Protein AF-A0A1B8U156-F1 (afdb_monomer_lite)

Foldseek 3Di:
DVVVVVVVVVVVVVVVVPPDPPPVQWDWDADPVRDTDIDGHAAEEEDCDDDPPHDFQHWYQNVVPVVDTWIWGQHVVVRDTHTPDPQWDADDVGQWIWGQDPDPPFRKTFTGHNVDTQWMQGPLRAIEGCDPDDDPPHSYHYDHPVPDDDAFAEDQDPVVPPDDDAQHWYAHPNVRFIWGCHPNDTDTPDDWDKDDWDKDQDDDPLNQWIWTWIATPNWIKIWIAGNVDRVPIWIFTCVQVVVCPDTDPDNVSRVPTDTD

Sequence (260 aa):
MFFKIIIKFLIFLFCAICIQKSFAQEVRVINNKGTINTLVKNKYTTSNIEPIDPLEGDIWFDNTDSINIITKIYDKTSTSWLKINLKKLQDDDGDTSISIEKITDEDIIRFQTLGTERMLINSLGNVAIGNSNPYAQAILDLTNTQKFGFLLPTELKPIDILTPTDGMLMYSSQNKNAYLRAGNAWKPITFNSVTNELIFEGTGADSNFYYVSLIINNDWKVIKYNKSDVNVELEATISNNAGQTSQPTTLTECQALTYN

Secondary structure (DSSP, 8-state):
-HHHHHHHHHHHHHHHHT-----TTEEEEE-TT--EEEEE-PPEEEESSPPSS--TT-EEEE-SSSSS-EEEEEETTTTEEEE---SEEE-SSSSSEEES-SSTT---EEEEETTEEEEEE-TT--EEES-SS--TT-SEEE--SS-PPP---EESSGGG-SS--TT-EEEETTTTEEEEEETTEEEE-----EEEEEEEE--GGGTTEEEEEEEETTEEEEEEEESS-TT-EEEEETTT-TT--S---SHHHHHTS---

Structure (mmCIF, N/CA/C/O backbone):
data_AF-A0A1B8U156-F1
#
_entry.id   AF-A0A1B8U156-F1
#
loop_
_atom_site.group_PDB
_atom_site.id
_atom_site.type_symbol
_atom_site.label_atom_id
_atom_site.label_alt_id
_atom_site.label_comp_id
_atom_site.label_asym_id
_atom_site.label_entity_id
_atom_site.label_seq_id
_atom_site.pdbx_PDB_ins_code
_atom_site.Cartn_x
_atom_site.Cartn_y
_atom_site.Cartn_z
_atom_site.occupancy
_atom_site.B_iso_or_equiv
_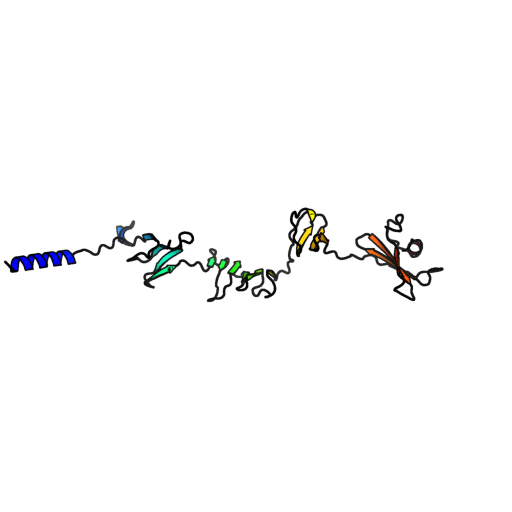atom_site.auth_seq_id
_atom_site.auth_comp_id
_atom_site.auth_asym_id
_atom_site.auth_atom_id
_atom_site.pdbx_PDB_model_num
ATOM 1 N N . MET A 1 1 ? -62.648 -16.627 71.321 1.00 61.97 1 MET A N 1
ATOM 2 C CA . MET A 1 1 ? -61.758 -17.409 70.427 1.00 61.97 1 MET A CA 1
ATOM 3 C C . MET A 1 1 ? -61.225 -16.567 69.260 1.00 61.97 1 MET A C 1
ATOM 5 O O . MET A 1 1 ? -60.022 -16.575 69.041 1.00 61.97 1 MET A O 1
ATOM 9 N N . PHE A 1 2 ? -62.066 -15.754 68.605 1.00 67.38 2 PHE A N 1
ATOM 10 C CA . PHE A 1 2 ? -61.695 -14.847 67.500 1.00 67.38 2 PHE A CA 1
ATOM 11 C C . PHE A 1 2 ? -60.552 -13.854 67.788 1.00 67.38 2 PHE A C 1
ATOM 13 O O . PHE A 1 2 ? -59.642 -13.717 66.977 1.00 67.38 2 PHE A O 1
ATOM 20 N N . PHE A 1 3 ? -60.534 -13.213 68.960 1.00 70.81 3 PHE A N 1
ATOM 21 C CA . PHE A 1 3 ? -59.528 -12.187 69.283 1.00 70.81 3 PHE A CA 1
ATOM 22 C C . PHE A 1 3 ? -58.085 -12.732 69.321 1.00 70.81 3 PHE A C 1
ATOM 24 O O . PHE A 1 3 ? -57.146 -12.069 68.894 1.00 70.81 3 PHE A O 1
ATOM 31 N N . LYS A 1 4 ? -57.906 -13.990 69.755 1.00 71.94 4 LYS A N 1
ATOM 32 C CA . LYS A 1 4 ? -56.596 -14.668 69.765 1.00 71.94 4 LYS A CA 1
ATOM 33 C C . LYS A 1 4 ? -56.096 -15.009 68.356 1.00 71.94 4 LYS A C 1
ATOM 35 O O . LYS A 1 4 ? -54.889 -15.056 68.150 1.00 71.94 4 LYS A O 1
ATOM 40 N N . ILE A 1 5 ? -57.002 -15.254 67.406 1.00 78.38 5 ILE A N 1
ATOM 41 C CA . ILE A 1 5 ? -56.658 -15.547 66.006 1.00 78.38 5 ILE A CA 1
ATOM 42 C C . ILE A 1 5 ? -56.221 -14.258 65.306 1.00 78.38 5 ILE A C 1
ATOM 44 O O . ILE A 1 5 ? -55.182 -14.242 64.654 1.00 78.38 5 ILE A O 1
ATOM 48 N N . ILE A 1 6 ? -56.954 -13.164 65.530 1.00 81.12 6 ILE A N 1
ATOM 49 C CA . ILE A 1 6 ? -56.642 -11.840 64.978 1.00 81.12 6 ILE A CA 1
ATOM 50 C C . ILE A 1 6 ? -55.286 -11.340 65.489 1.00 81.12 6 ILE A C 1
ATOM 52 O O . ILE A 1 6 ? -54.461 -10.913 64.691 1.00 81.12 6 ILE A O 1
ATOM 56 N N . ILE A 1 7 ? -55.003 -11.473 66.791 1.00 83.38 7 ILE A N 1
ATOM 57 C CA . ILE A 1 7 ? -53.701 -11.092 67.364 1.00 83.38 7 ILE A CA 1
ATOM 58 C C . ILE A 1 7 ? -52.554 -11.914 66.763 1.00 83.38 7 ILE A C 1
ATOM 60 O O . ILE A 1 7 ? -51.526 -11.348 66.405 1.00 83.38 7 ILE A O 1
ATOM 64 N N . LYS A 1 8 ? -52.717 -13.235 66.607 1.00 83.06 8 LYS A N 1
ATOM 65 C CA . LYS A 1 8 ? -51.689 -14.079 65.973 1.00 83.06 8 LYS A CA 1
ATOM 66 C C . LYS A 1 8 ? -51.460 -13.705 64.506 1.00 83.06 8 LYS A C 1
ATOM 68 O O . LYS A 1 8 ? -50.314 -13.687 64.071 1.00 83.06 8 LYS A O 1
ATOM 73 N N . PHE A 1 9 ? -52.522 -13.375 63.772 1.00 84.69 9 PHE A N 1
ATOM 74 C CA . PHE A 1 9 ? -52.434 -12.927 62.383 1.00 84.69 9 PHE A CA 1
ATOM 75 C C . PHE A 1 9 ? -51.742 -11.560 62.262 1.00 84.69 9 PHE A C 1
ATOM 77 O O . PHE A 1 9 ? -50.871 -11.393 61.417 1.00 84.69 9 PHE A O 1
ATOM 84 N N . LEU A 1 10 ? -52.050 -10.613 63.155 1.00 82.50 10 LEU A N 1
ATOM 85 C CA . LEU A 1 10 ? -51.385 -9.306 63.222 1.00 82.50 10 LEU A CA 1
ATOM 86 C C . LEU A 1 10 ? -49.904 -9.414 63.601 1.00 82.50 10 LEU A C 1
ATOM 88 O O . LEU A 1 10 ? -49.086 -8.717 63.012 1.00 82.50 10 LEU A O 1
ATOM 92 N N . ILE A 1 11 ? -49.541 -10.301 64.534 1.00 81.75 11 ILE A N 1
ATOM 93 C CA . ILE A 1 11 ? -48.137 -10.557 64.896 1.00 81.75 11 ILE A CA 1
ATOM 94 C C . ILE A 1 11 ? -47.384 -11.195 63.723 1.00 81.75 11 ILE A C 1
ATOM 96 O O . ILE A 1 11 ? -46.255 -10.805 63.440 1.00 81.75 11 ILE A O 1
ATOM 100 N N . PHE A 1 12 ? -48.008 -12.136 63.008 1.00 79.12 12 PHE A N 1
ATOM 101 C CA . PHE A 1 12 ? -47.415 -12.743 61.816 1.00 79.12 12 PHE A CA 1
ATOM 102 C C . PHE A 1 12 ? -47.231 -11.719 60.689 1.00 79.12 12 PHE A C 1
ATOM 104 O O . PHE A 1 12 ? -46.170 -11.675 60.073 1.00 79.12 12 PHE A O 1
ATOM 111 N N . LEU A 1 13 ? -48.221 -10.848 60.471 1.00 77.62 13 LEU A N 1
ATOM 112 C CA . LEU A 1 13 ? -48.147 -9.766 59.494 1.00 77.62 13 LEU A CA 1
ATOM 113 C C . LEU A 1 13 ? -47.060 -8.749 59.874 1.00 77.62 13 LEU A C 1
ATOM 115 O O . LEU A 1 13 ? -46.256 -8.383 59.028 1.00 77.62 13 LEU A O 1
ATOM 119 N N . PHE A 1 14 ? -46.966 -8.357 61.148 1.00 74.00 14 PHE A N 1
ATOM 120 C CA . PHE A 1 14 ? -45.906 -7.476 61.644 1.00 74.00 14 PHE A CA 1
ATOM 121 C C . PHE A 1 14 ? -44.515 -8.099 61.449 1.00 74.00 14 PHE A C 1
ATOM 123 O O . PHE A 1 14 ? -43.637 -7.458 60.883 1.00 74.00 14 PHE A O 1
ATOM 130 N N . CYS A 1 15 ? -44.330 -9.377 61.800 1.00 69.25 15 CYS A N 1
ATOM 131 C CA . CYS A 1 15 ? -43.082 -10.099 61.538 1.00 69.25 15 CYS A CA 1
ATOM 132 C C . CYS A 1 15 ? -42.756 -10.225 60.039 1.00 69.25 15 CYS A C 1
ATOM 134 O O . CYS A 1 15 ? -41.587 -10.122 59.676 1.00 69.25 15 CYS A O 1
ATOM 136 N N . ALA A 1 16 ? -43.757 -10.414 59.173 1.00 66.81 16 ALA A N 1
ATOM 137 C CA . ALA A 1 16 ? -43.568 -10.489 57.723 1.00 66.81 16 ALA A CA 1
ATOM 138 C C . ALA A 1 16 ? -43.187 -9.132 57.101 1.00 66.81 16 ALA A C 1
ATOM 140 O O . ALA A 1 16 ? -42.447 -9.093 56.122 1.00 66.81 16 ALA A O 1
ATOM 141 N N . ILE A 1 17 ? -43.641 -8.017 57.681 1.00 64.50 17 ILE A N 1
ATOM 142 C CA . ILE A 1 17 ? -43.262 -6.662 57.243 1.00 64.50 17 ILE A CA 1
ATOM 143 C C . ILE A 1 17 ? -41.875 -6.268 57.793 1.00 64.50 17 ILE A C 1
ATOM 145 O O . ILE A 1 17 ? -41.175 -5.460 57.189 1.00 64.50 17 ILE A O 1
ATOM 149 N N . CYS A 1 18 ? -41.432 -6.869 58.904 1.00 58.97 18 CYS A N 1
ATOM 150 C CA . CYS A 1 18 ? -40.105 -6.655 59.493 1.00 58.97 18 CYS A CA 1
ATOM 151 C C . CYS A 1 18 ? -38.956 -7.409 58.793 1.00 58.97 18 CYS A C 1
ATOM 153 O O . CYS A 1 18 ? -37.841 -7.419 59.324 1.00 58.97 18 CYS A O 1
ATOM 155 N N . ILE A 1 19 ? -39.178 -8.022 57.623 1.00 59.44 19 ILE A N 1
ATOM 156 C CA . ILE A 1 19 ? -38.089 -8.573 56.806 1.00 59.44 19 ILE A CA 1
ATOM 157 C C . ILE A 1 19 ? -37.206 -7.398 56.374 1.00 59.44 19 ILE A C 1
ATOM 159 O O . ILE A 1 19 ? -37.571 -6.581 55.528 1.00 59.44 19 ILE A O 1
ATOM 163 N N . GLN A 1 20 ? -36.058 -7.269 57.034 1.00 57.34 20 GLN A N 1
ATOM 164 C CA . GLN A 1 20 ? -35.119 -6.181 56.814 1.00 57.34 20 GLN A CA 1
ATOM 165 C C . GLN A 1 20 ? -34.637 -6.198 55.360 1.00 57.34 20 GLN A C 1
ATOM 167 O O . GLN A 1 20 ? -34.207 -7.236 54.859 1.00 57.34 20 GLN A O 1
ATOM 172 N N . LYS A 1 21 ? -34.683 -5.040 54.687 1.00 51.22 21 LYS A N 1
ATOM 173 C CA . LYS A 1 21 ? -33.999 -4.839 53.406 1.00 51.22 21 LYS A CA 1
ATOM 174 C C . LYS A 1 21 ? -32.494 -4.891 53.663 1.00 51.22 21 LYS A C 1
ATOM 176 O O . LYS A 1 21 ? -31.875 -3.879 53.971 1.00 51.22 21 LYS A O 1
ATOM 181 N N . SER A 1 22 ? -31.911 -6.082 53.612 1.00 53.41 22 SER A N 1
ATOM 182 C CA . SER A 1 22 ? -30.463 -6.246 53.638 1.00 53.41 22 SER A CA 1
ATOM 183 C C . SER A 1 22 ? -29.909 -5.837 52.274 1.00 53.41 22 SER A C 1
ATOM 185 O O . SER A 1 22 ? -30.136 -6.537 51.287 1.00 53.41 22 SER A O 1
ATOM 187 N N . PHE A 1 23 ? -29.180 -4.724 52.206 1.00 58.72 23 PHE A N 1
ATOM 188 C CA . PHE A 1 23 ? -28.366 -4.396 51.036 1.00 58.72 23 PHE A CA 1
ATOM 189 C C . PHE A 1 23 ? -27.154 -5.335 51.032 1.00 58.72 23 PHE A C 1
ATOM 191 O O . PHE A 1 23 ? -26.132 -5.051 51.650 1.00 58.72 23 PHE A O 1
ATOM 198 N N . ALA A 1 24 ? -27.284 -6.494 50.379 1.00 60.72 24 ALA A N 1
ATOM 199 C CA . ALA A 1 24 ? -26.298 -7.585 50.394 1.00 60.72 24 ALA A CA 1
ATOM 200 C C . ALA A 1 24 ? -24.914 -7.215 49.814 1.00 60.72 24 ALA A C 1
ATOM 202 O O . ALA A 1 24 ? -23.996 -8.034 49.824 1.00 60.72 24 ALA A O 1
ATOM 203 N N . GLN A 1 25 ? -24.765 -5.989 49.314 1.00 70.88 25 GLN A N 1
ATOM 204 C CA . GLN A 1 25 ? -23.608 -5.513 48.568 1.00 70.88 25 GLN A CA 1
ATOM 205 C C . GLN A 1 25 ? -22.908 -4.317 49.236 1.00 70.88 25 GLN A C 1
ATOM 207 O O . GLN A 1 25 ? -21.864 -3.883 48.753 1.00 70.88 25 GLN A O 1
ATOM 212 N N . GLU A 1 26 ? -23.433 -3.809 50.357 1.00 79.88 26 GLU A N 1
ATOM 213 C CA . GLU A 1 26 ? -22.779 -2.768 51.154 1.00 79.88 26 GLU A CA 1
ATOM 214 C C . GLU A 1 26 ? -21.829 -3.386 52.188 1.00 79.88 26 GLU A C 1
ATOM 216 O O . GLU A 1 26 ? -22.218 -4.212 53.015 1.00 79.88 26 GLU A O 1
ATOM 221 N N . VAL A 1 27 ? -20.567 -2.957 52.171 1.00 81.62 27 VAL A N 1
ATOM 222 C CA . VAL A 1 27 ? -19.551 -3.353 53.151 1.00 81.62 27 VAL A CA 1
ATOM 223 C C . VAL A 1 27 ? -19.025 -2.108 53.849 1.00 81.62 27 VAL A C 1
ATOM 225 O O . VAL A 1 27 ? -18.666 -1.119 53.211 1.00 81.62 27 VAL A O 1
ATOM 228 N N . ARG A 1 28 ? -18.953 -2.156 55.181 1.00 86.38 28 ARG A N 1
ATOM 229 C CA . ARG A 1 28 ? -18.324 -1.100 55.977 1.00 86.38 28 ARG A CA 1
ATOM 230 C C . ARG A 1 28 ? -16.834 -1.371 56.102 1.00 86.38 28 ARG A C 1
ATOM 232 O O . ARG A 1 28 ? -16.439 -2.418 56.609 1.00 86.38 28 ARG A O 1
ATOM 239 N N . VAL A 1 29 ? -16.023 -0.412 55.683 1.00 86.00 29 VAL A N 1
ATOM 240 C CA . VAL A 1 29 ? -14.567 -0.434 55.834 1.00 86.00 29 VAL A CA 1
ATOM 241 C C . VAL A 1 29 ? -14.123 0.687 56.763 1.00 86.00 29 VAL A C 1
ATOM 243 O O . VAL A 1 29 ? -14.757 1.738 56.830 1.00 86.00 29 VAL A O 1
ATOM 246 N N . ILE A 1 30 ? -13.031 0.472 57.489 1.00 90.12 30 ILE A N 1
ATOM 247 C CA . ILE A 1 30 ? -12.442 1.471 58.383 1.00 90.12 30 ILE A CA 1
ATOM 248 C C . ILE A 1 30 ? -11.120 1.918 57.761 1.00 90.12 30 ILE A C 1
ATOM 250 O O . ILE A 1 30 ? -10.280 1.079 57.446 1.00 90.12 30 ILE A O 1
ATOM 254 N N . ASN A 1 31 ? -10.939 3.223 57.549 1.00 87.25 31 ASN A N 1
ATOM 255 C CA . ASN A 1 31 ? -9.676 3.756 57.026 1.00 87.25 31 ASN A CA 1
ATOM 256 C C . ASN A 1 31 ? -8.597 3.856 58.129 1.00 87.25 31 ASN A C 1
ATOM 258 O O . ASN A 1 31 ? -8.890 3.721 59.316 1.00 87.25 31 ASN A O 1
ATOM 262 N N . ASN A 1 32 ? -7.352 4.187 57.764 1.00 90.19 32 ASN A N 1
ATOM 263 C CA . ASN A 1 32 ? -6.245 4.344 58.725 1.00 90.19 32 ASN A CA 1
ATOM 264 C C . ASN A 1 32 ? -6.458 5.463 59.771 1.00 90.19 32 ASN A C 1
ATOM 266 O O . ASN A 1 32 ? -5.678 5.568 60.712 1.00 90.19 32 ASN A O 1
ATOM 270 N N . LYS A 1 33 ? -7.490 6.307 59.618 1.00 92.44 33 LYS A N 1
ATOM 271 C CA . LYS A 1 33 ? -7.898 7.344 60.582 1.00 92.44 33 LYS A CA 1
ATOM 272 C C . LYS A 1 33 ? -9.095 6.916 61.449 1.00 92.44 33 LYS A C 1
ATOM 274 O O . LYS A 1 33 ? -9.620 7.738 62.193 1.00 92.44 33 LYS A O 1
ATOM 279 N N . GLY A 1 34 ? -9.555 5.666 61.349 1.00 88.56 34 GLY A N 1
ATOM 280 C CA . GLY A 1 34 ? -10.693 5.150 62.116 1.00 88.56 34 GLY A CA 1
ATOM 281 C C . GLY A 1 34 ? -12.073 5.548 61.575 1.00 88.56 34 GLY A C 1
ATOM 282 O O . GLY A 1 34 ? -13.082 5.264 62.215 1.00 88.56 34 GLY A O 1
ATOM 283 N N . THR A 1 35 ? -12.159 6.192 60.407 1.00 93.19 35 THR A N 1
ATOM 284 C CA . THR A 1 35 ? -13.441 6.569 59.793 1.00 93.19 35 THR A CA 1
ATOM 285 C C . THR A 1 35 ? -14.102 5.355 59.146 1.00 93.19 35 THR A C 1
ATOM 287 O O . THR A 1 35 ? -13.494 4.704 58.292 1.00 93.19 35 THR A O 1
ATOM 290 N N . ILE A 1 36 ? -15.361 5.093 59.507 1.00 90.12 36 ILE A N 1
ATOM 291 C CA . ILE A 1 36 ? -16.207 4.091 58.851 1.00 90.12 36 ILE A CA 1
ATOM 292 C C . ILE A 1 36 ? -16.703 4.665 57.523 1.00 90.12 36 ILE A C 1
ATOM 294 O O . ILE A 1 36 ? -17.384 5.686 57.505 1.00 90.12 36 ILE A O 1
ATOM 298 N N . ASN A 1 37 ? -16.382 3.990 56.425 1.00 83.81 37 ASN A N 1
ATOM 299 C CA . ASN A 1 37 ? -16.899 4.278 55.093 1.00 83.81 37 ASN A CA 1
ATOM 300 C C . ASN A 1 37 ? -17.745 3.095 54.623 1.00 83.81 37 ASN A C 1
ATOM 302 O O . ASN A 1 37 ? -17.374 1.941 54.844 1.00 83.81 37 ASN A O 1
ATOM 306 N N . THR A 1 38 ? -18.864 3.376 53.966 1.00 82.81 38 THR A N 1
ATOM 307 C CA . THR A 1 38 ? -19.678 2.353 53.302 1.00 82.81 38 THR A CA 1
ATOM 308 C C . THR A 1 38 ? -19.263 2.286 51.840 1.00 82.81 38 THR A C 1
ATOM 310 O O . THR A 1 38 ? -19.239 3.309 51.161 1.00 82.81 38 THR A O 1
ATOM 313 N N . LEU A 1 39 ? -18.924 1.091 51.366 1.00 77.81 39 LEU A N 1
ATOM 314 C CA . LEU A 1 39 ? -18.592 0.829 49.970 1.00 77.81 39 LEU A CA 1
ATOM 315 C C . LEU A 1 39 ? -19.597 -0.162 49.388 1.00 77.81 39 LEU A C 1
ATOM 317 O O . LEU A 1 39 ? -19.970 -1.128 50.054 1.00 77.81 39 LEU A O 1
ATOM 321 N N . VAL A 1 40 ? -19.994 0.061 48.138 1.00 79.69 40 VAL A N 1
ATOM 322 C CA . VAL A 1 40 ? -20.742 -0.918 47.347 1.00 79.69 40 VAL A CA 1
ATOM 323 C C . VAL A 1 40 ? -19.733 -1.835 46.663 1.00 79.69 40 VAL A C 1
ATOM 325 O O . VAL A 1 40 ? -18.796 -1.368 46.019 1.00 79.69 40 VAL A O 1
ATOM 328 N N . LYS A 1 41 ? -19.879 -3.148 46.840 1.00 82.56 41 LYS A N 1
ATOM 329 C CA . LYS A 1 41 ? -19.008 -4.140 46.207 1.00 82.56 41 LYS A CA 1
ATOM 330 C C . LYS A 1 41 ? -19.599 -4.578 44.874 1.00 82.56 41 LYS A C 1
ATOM 332 O O . LYS A 1 41 ? -20.379 -5.522 44.861 1.00 82.56 41 LYS A O 1
ATOM 337 N N . ASN A 1 42 ? -19.210 -3.948 43.772 1.00 85.94 42 ASN A N 1
ATOM 338 C CA . ASN A 1 42 ? -19.739 -4.282 42.445 1.00 85.94 42 ASN A CA 1
ATOM 339 C C . ASN A 1 42 ? -19.623 -5.786 42.150 1.00 85.94 42 ASN A C 1
ATOM 341 O O . ASN A 1 42 ? -18.606 -6.432 42.429 1.00 85.94 42 ASN A O 1
ATOM 345 N N . LYS A 1 43 ? -20.704 -6.350 41.627 1.00 89.25 43 LYS A N 1
ATOM 346 C CA . LYS A 1 43 ? -20.837 -7.756 41.276 1.00 89.25 43 LYS A CA 1
ATOM 347 C C . LYS A 1 43 ? -20.487 -7.914 39.808 1.00 89.25 43 LYS A C 1
ATOM 349 O O . LYS A 1 43 ? -20.875 -7.101 38.977 1.00 89.25 43 LYS A O 1
ATOM 354 N N . TYR A 1 44 ? -19.793 -8.998 39.490 1.00 93.12 44 TYR A N 1
ATOM 355 C CA . TYR A 1 44 ? -19.705 -9.475 38.119 1.00 93.12 44 TYR A CA 1
ATOM 356 C C . TYR A 1 44 ? -20.622 -10.689 37.957 1.00 93.12 44 TYR A C 1
ATOM 358 O O . TYR A 1 44 ? -20.702 -11.544 38.842 1.00 93.12 44 TYR A O 1
ATOM 366 N N .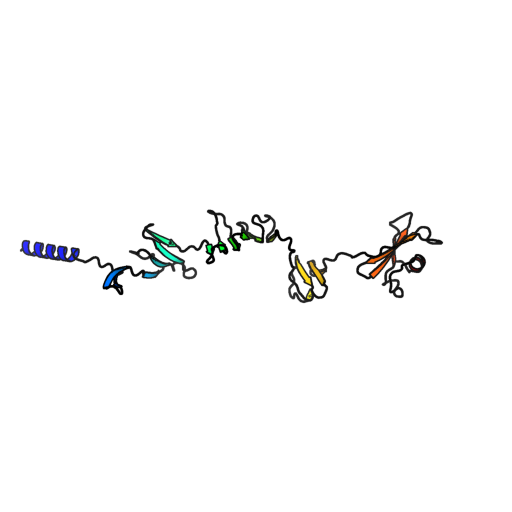 THR A 1 45 ? -21.342 -10.748 36.844 1.00 95.44 45 THR A N 1
ATOM 367 C CA . THR A 1 45 ? -22.260 -11.844 36.521 1.00 95.44 45 THR A CA 1
ATOM 368 C C . THR A 1 45 ? -22.006 -12.299 35.091 1.00 95.44 45 THR A C 1
ATOM 370 O O . THR A 1 45 ? -21.913 -11.462 34.204 1.00 95.44 45 THR A O 1
ATOM 373 N N . THR A 1 46 ? -21.935 -13.606 34.850 1.00 96.31 46 THR A N 1
ATOM 374 C CA . THR A 1 46 ? -21.979 -14.184 33.498 1.00 96.31 46 THR A CA 1
ATOM 375 C C . THR A 1 46 ? -23.291 -14.936 33.358 1.00 96.31 46 THR A C 1
ATOM 377 O O . THR A 1 46 ? -23.558 -15.841 34.147 1.00 96.31 46 THR A O 1
ATOM 380 N N . SER A 1 47 ? -24.142 -14.521 32.424 1.00 96.25 47 SER A N 1
ATOM 381 C CA . SER A 1 47 ? -25.513 -15.033 32.293 1.00 96.25 47 SER A CA 1
ATOM 382 C C . SER A 1 47 ? -26.097 -14.661 30.934 1.00 96.25 47 SER A C 1
ATOM 384 O O . SER A 1 47 ? -25.748 -13.615 30.386 1.00 96.25 47 SER A O 1
ATOM 386 N N . ASN A 1 48 ? -27.004 -15.491 30.418 1.00 95.81 48 ASN A N 1
ATOM 387 C CA . ASN A 1 48 ? -27.752 -15.248 29.178 1.00 95.81 48 ASN A CA 1
ATOM 388 C C . ASN A 1 48 ? -29.088 -14.544 29.462 1.00 95.81 48 ASN A C 1
ATOM 390 O O . ASN A 1 48 ? -29.877 -14.284 28.562 1.00 95.81 48 ASN A O 1
ATOM 394 N N . ILE A 1 49 ? -29.354 -14.277 30.739 1.00 94.50 49 ILE A N 1
ATOM 395 C CA . ILE A 1 49 ? -30.487 -13.511 31.238 1.00 94.50 49 ILE A CA 1
ATOM 396 C C . ILE A 1 49 ? -29.926 -12.274 31.930 1.00 94.50 49 ILE A C 1
ATOM 398 O O . ILE A 1 49 ? -28.971 -12.375 32.711 1.00 94.50 49 ILE A O 1
ATOM 402 N N . GLU A 1 50 ? -30.546 -11.131 31.652 1.00 94.88 50 GLU A N 1
ATOM 403 C CA . GLU A 1 50 ? -30.226 -9.852 32.276 1.00 94.88 50 GLU A CA 1
ATOM 404 C C . GLU A 1 50 ? -30.305 -9.950 33.812 1.00 94.88 50 GLU A C 1
ATOM 406 O O . GLU A 1 50 ? -31.311 -10.436 34.344 1.00 94.88 50 GLU A O 1
ATOM 411 N N . PRO A 1 51 ? -29.259 -9.527 34.551 1.00 94.94 51 PRO A N 1
ATOM 412 C CA . PRO A 1 51 ? -29.293 -9.568 36.003 1.00 94.94 51 PRO A CA 1
ATOM 413 C C . PRO A 1 51 ? -30.363 -8.629 36.563 1.00 94.94 51 PRO A C 1
ATOM 415 O O . PRO A 1 51 ? -30.439 -7.456 36.198 1.00 94.94 51 PRO A O 1
ATOM 418 N N . ILE A 1 52 ? -31.157 -9.158 37.491 1.00 91.56 52 ILE A N 1
ATOM 419 C CA . ILE A 1 52 ? -32.164 -8.409 38.244 1.00 91.56 52 ILE A CA 1
ATOM 420 C C . ILE A 1 52 ? -31.528 -7.642 39.409 1.00 91.56 52 ILE A C 1
ATOM 422 O O . ILE A 1 52 ? -30.498 -8.061 39.941 1.00 91.56 52 ILE A O 1
ATOM 426 N N . ASP A 1 53 ? -32.170 -6.542 39.807 1.00 89.00 53 ASP A N 1
ATOM 427 C CA . ASP A 1 53 ? -31.753 -5.656 40.905 1.00 89.00 53 ASP A CA 1
ATOM 428 C C . ASP A 1 53 ? -30.270 -5.205 40.868 1.00 89.00 53 ASP A C 1
ATOM 430 O O . ASP A 1 53 ? -29.586 -5.273 41.894 1.00 89.00 53 ASP A O 1
ATOM 434 N N . PRO A 1 54 ? -29.739 -4.747 39.717 1.00 92.44 54 PRO A N 1
ATOM 435 C CA . PRO A 1 54 ? -28.337 -4.346 39.614 1.00 92.44 54 PRO A CA 1
ATOM 436 C C . PRO A 1 54 ? -28.024 -3.048 40.373 1.00 92.44 54 PRO A C 1
ATOM 438 O O . PRO A 1 54 ? -28.867 -2.153 40.514 1.00 92.44 54 PRO A O 1
ATOM 441 N N . LEU A 1 55 ? -26.777 -2.926 40.832 1.00 90.69 55 LEU A N 1
ATOM 442 C CA . LEU A 1 55 ? -26.228 -1.702 41.416 1.00 90.69 55 LEU A CA 1
ATOM 443 C C . LEU A 1 55 ? -25.255 -1.009 40.457 1.00 90.69 55 LEU A C 1
ATOM 445 O O . LEU A 1 55 ? -24.687 -1.628 39.561 1.00 90.69 55 LEU A O 1
ATOM 449 N N . GLU A 1 56 ? -25.086 0.304 40.645 1.00 91.81 56 GLU A N 1
ATOM 450 C CA . GLU A 1 56 ? -24.170 1.145 39.859 1.00 91.81 56 GLU A CA 1
ATOM 451 C C . GLU A 1 56 ? -22.791 0.488 39.720 1.00 91.81 56 GLU A C 1
ATOM 453 O O . GLU A 1 56 ? -22.140 0.173 40.718 1.00 91.81 56 GLU A O 1
ATOM 458 N N . GLY A 1 57 ? -22.335 0.312 38.482 1.00 90.75 57 GLY A N 1
ATOM 459 C CA . GLY A 1 57 ? -21.023 -0.247 38.186 1.00 90.75 57 GLY A CA 1
ATOM 460 C C . GLY A 1 57 ? -20.923 -1.774 38.283 1.00 90.75 57 GLY A C 1
ATOM 461 O O . GLY A 1 57 ? -19.813 -2.300 38.151 1.00 90.75 57 GLY A O 1
ATOM 462 N N . ASP A 1 58 ? -22.027 -2.495 38.505 1.00 94.25 58 ASP A N 1
ATOM 463 C CA . ASP A 1 58 ? -22.059 -3.946 38.311 1.00 94.25 58 ASP A CA 1
ATOM 464 C C . ASP A 1 58 ? -21.688 -4.297 36.863 1.00 94.25 58 ASP A C 1
ATOM 466 O O . ASP A 1 58 ? -21.992 -3.558 35.927 1.00 94.25 58 ASP A O 1
ATOM 470 N N . ILE A 1 59 ? -21.019 -5.436 36.679 1.00 95.44 59 ILE A N 1
ATOM 471 C CA . ILE A 1 59 ? -20.530 -5.917 35.384 1.00 95.44 59 ILE A CA 1
ATOM 472 C C . ILE A 1 59 ? -21.328 -7.154 34.978 1.00 95.44 59 ILE A C 1
ATOM 474 O O . ILE A 1 59 ? -21.465 -8.109 35.746 1.00 95.44 59 ILE A O 1
ATOM 478 N N . TRP A 1 60 ? -21.810 -7.177 33.742 1.00 96.62 60 TRP A N 1
ATOM 479 C CA . TRP A 1 60 ? -22.491 -8.326 33.162 1.00 96.62 60 TRP A CA 1
ATOM 480 C C . TRP A 1 60 ? -21.786 -8.775 31.888 1.00 96.62 60 TRP A C 1
ATOM 482 O O . TRP A 1 60 ? -21.656 -8.016 30.933 1.00 96.62 60 TRP A O 1
ATOM 492 N N . PHE A 1 61 ? -21.340 -10.026 31.884 1.00 96.31 61 PHE A N 1
ATOM 493 C CA . PHE A 1 61 ? -20.916 -10.758 30.702 1.00 96.31 61 PHE A CA 1
ATOM 494 C C . PHE A 1 61 ? -22.142 -11.471 30.120 1.00 96.31 61 PHE A C 1
ATOM 496 O O . PHE A 1 61 ? -22.514 -12.564 30.559 1.00 96.31 61 PHE A O 1
ATOM 503 N N . ASP A 1 62 ? -22.797 -10.808 29.174 1.00 96.25 62 ASP A N 1
ATOM 504 C CA . ASP A 1 62 ? -23.941 -11.329 28.434 1.00 96.25 62 ASP A CA 1
ATOM 505 C C . ASP A 1 62 ? -23.468 -12.445 27.502 1.00 96.25 62 ASP A C 1
ATOM 507 O O . ASP A 1 62 ? -22.775 -12.184 26.518 1.00 96.25 62 ASP A O 1
ATOM 511 N N . ASN A 1 63 ? -23.805 -13.692 27.843 1.00 96.06 63 ASN A N 1
ATOM 512 C CA . ASN A 1 63 ? -23.448 -14.882 27.067 1.00 96.06 63 ASN A CA 1
ATOM 513 C C . ASN A 1 63 ? -24.649 -15.473 26.310 1.00 96.06 63 ASN A C 1
ATOM 515 O O . ASN A 1 63 ? -24.689 -16.680 26.066 1.00 96.06 63 ASN A O 1
ATOM 519 N N . THR A 1 64 ? -25.623 -14.632 25.939 1.00 96.31 64 THR A N 1
ATOM 520 C CA . THR A 1 64 ? -26.728 -15.027 25.047 1.00 96.31 64 THR A CA 1
ATOM 521 C C . THR A 1 64 ? -26.200 -15.631 23.741 1.00 96.31 64 THR A C 1
ATOM 523 O O . THR A 1 64 ? -26.726 -16.640 23.274 1.00 96.31 64 THR A O 1
ATOM 526 N N . ASP A 1 65 ? -25.120 -15.059 23.198 1.00 94.94 65 ASP A N 1
ATOM 527 C CA . ASP A 1 65 ? -24.272 -15.682 22.181 1.00 94.94 65 ASP A CA 1
ATOM 528 C C . ASP A 1 65 ? -23.008 -16.235 22.856 1.00 94.94 65 ASP A C 1
ATOM 530 O O . ASP A 1 65 ? -22.186 -15.492 23.394 1.00 94.94 65 ASP A O 1
ATOM 534 N N . SER A 1 66 ? -22.841 -17.559 22.836 1.00 92.38 66 SER A N 1
ATOM 535 C CA . SER A 1 66 ? -21.705 -18.234 23.470 1.00 92.38 66 SER A CA 1
ATOM 536 C C . SER A 1 66 ? -20.358 -17.968 22.788 1.00 92.38 66 SER A C 1
ATOM 538 O O . SER A 1 66 ? -19.319 -18.255 23.380 1.00 92.38 66 SER A O 1
ATOM 540 N N . ILE A 1 67 ? -20.360 -17.467 21.550 1.00 92.75 67 ILE A N 1
ATOM 541 C CA . ILE A 1 67 ? -19.152 -17.136 20.780 1.00 92.75 67 ILE A CA 1
ATOM 542 C C . ILE A 1 67 ? -18.813 -15.649 20.935 1.00 92.75 67 ILE A C 1
ATOM 544 O O . ILE A 1 67 ? -17.639 -15.281 20.935 1.00 92.75 67 ILE A O 1
ATOM 548 N N . ASN A 1 68 ? -19.826 -14.800 21.116 1.00 90.88 68 ASN A N 1
ATOM 549 C CA . ASN A 1 68 ? -19.679 -13.353 21.224 1.00 90.88 68 ASN A CA 1
ATOM 550 C C . ASN A 1 68 ? -20.214 -12.827 22.565 1.00 90.88 68 ASN A C 1
ATOM 552 O O . ASN A 1 68 ? -21.267 -12.192 22.629 1.00 90.88 68 ASN A O 1
ATOM 556 N N . ILE A 1 69 ? -19.476 -13.097 23.645 1.00 92.62 69 ILE A N 1
ATOM 557 C CA . ILE A 1 69 ? -19.819 -12.607 24.985 1.00 92.62 69 ILE A CA 1
ATOM 558 C C . ILE A 1 69 ? -19.609 -11.089 25.044 1.00 92.62 69 ILE A C 1
ATOM 560 O O . ILE A 1 69 ? -18.508 -10.594 24.802 1.00 92.62 69 ILE A O 1
ATOM 564 N N . ILE A 1 70 ? -20.652 -10.345 25.416 1.00 93.44 70 ILE A N 1
ATOM 565 C CA . ILE A 1 70 ? -20.624 -8.879 25.483 1.00 93.44 70 ILE A CA 1
ATOM 566 C C . ILE A 1 70 ? -20.527 -8.423 26.938 1.00 93.44 70 ILE A C 1
ATOM 568 O O . ILE A 1 70 ? -21.337 -8.815 27.774 1.00 93.44 70 ILE A O 1
ATOM 572 N N . THR A 1 71 ? -19.592 -7.520 27.232 1.00 95.12 71 THR A N 1
ATOM 573 C CA . THR A 1 71 ? -19.511 -6.872 28.547 1.00 95.12 71 THR A CA 1
ATOM 574 C C . THR A 1 71 ? -20.407 -5.638 28.597 1.00 95.12 71 THR A C 1
ATOM 576 O O . THR A 1 71 ? -20.300 -4.730 27.764 1.00 95.12 71 THR A O 1
ATOM 579 N N . LYS A 1 72 ? -21.270 -5.581 29.607 1.00 95.06 72 LYS A N 1
ATOM 580 C CA . LYS A 1 72 ? -22.091 -4.421 29.951 1.00 95.06 72 LYS A CA 1
ATOM 581 C C . LYS A 1 72 ? -21.775 -3.965 31.374 1.00 95.06 72 LYS A C 1
ATOM 583 O O . LYS A 1 72 ? -21.414 -4.784 32.218 1.00 95.06 72 LYS A O 1
ATOM 588 N N . ILE A 1 73 ? -21.922 -2.672 31.632 1.00 95.31 73 ILE A N 1
ATOM 589 C CA . ILE A 1 73 ? -21.844 -2.078 32.969 1.00 95.31 73 ILE A CA 1
ATOM 590 C C . ILE A 1 73 ? -23.205 -1.472 33.278 1.00 95.31 73 ILE A C 1
ATOM 592 O O . ILE A 1 73 ? -23.785 -0.799 32.425 1.00 95.31 73 ILE A O 1
ATOM 596 N N . TYR A 1 74 ? -23.732 -1.730 34.468 1.00 95.19 74 TYR A N 1
ATOM 597 C CA . TYR A 1 74 ? -24.980 -1.109 34.877 1.00 95.19 74 TYR A CA 1
ATOM 598 C C . TYR A 1 74 ? -24.757 0.360 35.239 1.00 95.19 74 TYR A C 1
ATOM 600 O O . TYR A 1 74 ? -23.937 0.670 36.104 1.00 95.19 74 TYR A O 1
ATOM 608 N N . ASP A 1 75 ? -25.511 1.244 34.591 1.00 94.50 75 ASP A N 1
ATOM 609 C CA . ASP A 1 75 ? -25.575 2.669 34.902 1.00 94.50 75 ASP A CA 1
ATOM 610 C C . ASP A 1 75 ? -26.943 2.986 35.513 1.00 94.50 75 ASP A C 1
ATOM 612 O O . ASP A 1 75 ? -27.992 2.927 34.865 1.00 94.50 75 ASP A O 1
ATOM 616 N N . LYS A 1 76 ? -26.928 3.341 36.793 1.00 91.38 76 LYS A N 1
ATOM 617 C CA . LYS A 1 76 ? -28.087 3.725 37.595 1.00 91.38 76 LYS A CA 1
ATOM 618 C C . LYS A 1 76 ? -28.678 5.053 37.134 1.00 91.38 76 LYS A C 1
ATOM 620 O O . LYS A 1 76 ? -29.862 5.278 37.370 1.00 91.38 76 LYS A O 1
ATOM 625 N N . THR A 1 77 ? -27.893 5.918 36.489 1.00 93.38 77 THR A N 1
ATOM 626 C CA . THR A 1 77 ? -28.370 7.207 35.970 1.00 93.38 77 THR A CA 1
ATOM 627 C C . THR A 1 77 ? -29.336 6.991 34.811 1.00 93.38 77 THR A C 1
ATOM 629 O O . THR A 1 77 ? -30.427 7.557 34.808 1.00 93.38 77 THR A O 1
ATOM 632 N N . SER A 1 78 ? -28.966 6.136 33.854 1.00 92.75 78 SER A N 1
ATOM 633 C CA . SER A 1 78 ? -29.837 5.719 32.746 1.00 92.75 78 SER A CA 1
ATOM 634 C C . SER A 1 78 ? -30.762 4.549 33.093 1.00 92.75 78 SER A C 1
ATOM 636 O O . SER A 1 78 ? -31.628 4.197 32.293 1.00 92.75 78 SER A O 1
ATOM 638 N N . THR A 1 79 ? -30.611 3.951 34.280 1.00 94.06 79 THR A N 1
ATOM 639 C CA . THR A 1 79 ? -31.337 2.749 34.730 1.00 94.06 79 THR A CA 1
ATOM 640 C C . THR A 1 79 ? -31.231 1.591 33.736 1.00 94.06 79 THR A C 1
ATOM 642 O O . THR A 1 79 ? -32.212 0.905 33.456 1.00 94.06 79 THR A O 1
ATOM 645 N N . SER A 1 80 ? -30.046 1.403 33.151 1.00 94.88 80 SER A N 1
ATOM 646 C CA . SER A 1 80 ? -29.848 0.460 32.051 1.00 94.88 80 SER A CA 1
ATOM 647 C C . SER A 1 80 ? -28.467 -0.196 32.063 1.00 94.88 80 SER A C 1
ATOM 649 O O . SER A 1 80 ? -27.495 0.343 32.594 1.00 94.88 80 SER A O 1
ATOM 651 N N . TRP A 1 81 ? -28.373 -1.380 31.454 1.00 94.88 81 TRP A N 1
ATOM 652 C CA . TRP A 1 81 ? -27.098 -2.034 31.170 1.00 94.88 81 TRP A CA 1
ATOM 653 C C . TRP A 1 81 ? -26.458 -1.433 29.919 1.00 94.88 81 TRP A C 1
ATOM 655 O O . TRP A 1 81 ? -26.864 -1.724 28.791 1.00 94.88 81 TRP A O 1
ATOM 665 N N . LEU A 1 82 ? -25.415 -0.631 30.110 1.00 92.75 82 LEU A N 1
ATOM 666 C CA . LEU A 1 82 ? -24.671 -0.018 29.021 1.00 92.75 82 LEU A CA 1
ATOM 667 C C . LEU A 1 82 ? -23.626 -0.989 28.485 1.00 92.75 82 LEU A C 1
ATOM 669 O O . LEU A 1 82 ? -22.714 -1.411 29.196 1.00 92.75 82 LEU A O 1
ATOM 673 N N . LYS A 1 83 ? -23.731 -1.326 27.200 1.00 92.06 83 LYS A N 1
ATOM 674 C CA . LYS A 1 83 ? -22.688 -2.076 26.500 1.00 92.06 83 LYS A CA 1
ATOM 675 C C . LYS A 1 83 ? -21.403 -1.254 26.461 1.00 92.06 83 LYS A C 1
ATOM 677 O O . LYS A 1 83 ? -21.415 -0.108 26.010 1.00 92.06 83 LYS A O 1
ATOM 682 N N . ILE A 1 84 ? -20.289 -1.865 26.859 1.00 88.00 84 ILE A N 1
ATOM 683 C CA . ILE A 1 84 ? -18.967 -1.275 26.651 1.00 88.00 84 ILE A CA 1
ATOM 684 C C . ILE A 1 84 ? -18.667 -1.351 25.150 1.00 88.00 84 ILE A C 1
ATOM 686 O O . ILE A 1 84 ? -18.220 -2.376 24.639 1.00 88.00 84 ILE A O 1
ATOM 690 N N . ASN A 1 85 ? -18.961 -0.269 24.429 1.00 79.44 85 ASN A N 1
ATOM 691 C CA . ASN A 1 85 ? -18.557 -0.087 23.038 1.00 79.44 85 ASN A CA 1
ATOM 692 C C . ASN A 1 85 ? -17.356 0.858 23.012 1.00 79.44 85 ASN A C 1
ATOM 694 O O . ASN A 1 85 ? -17.483 2.047 23.308 1.00 79.44 85 ASN A O 1
ATOM 698 N N . LEU A 1 86 ? -16.186 0.339 22.654 1.00 79.88 86 LEU A N 1
ATOM 699 C CA . LEU A 1 86 ? -15.001 1.166 22.461 1.00 79.88 86 LEU A CA 1
ATOM 700 C C . LEU A 1 86 ? -15.088 1.821 21.081 1.00 79.88 86 LEU A C 1
ATOM 702 O O . LEU A 1 86 ? -14.813 1.186 20.069 1.00 79.88 86 LEU A O 1
ATOM 706 N N . LYS A 1 87 ? -15.481 3.098 21.035 1.00 83.94 87 LYS A N 1
ATOM 707 C CA . LYS A 1 87 ? -15.457 3.889 19.790 1.00 83.94 87 LYS A CA 1
ATOM 708 C C . LYS A 1 87 ? -14.046 4.304 19.379 1.00 83.94 87 LYS A C 1
ATOM 710 O O . LYS A 1 87 ? -13.803 4.609 18.212 1.00 83.94 87 LYS A O 1
ATOM 715 N N . LYS A 1 88 ? -13.137 4.356 20.355 1.00 89.56 88 LYS A N 1
ATOM 716 C CA . LYS A 1 88 ? -11.771 4.841 20.205 1.00 89.56 88 LYS A CA 1
ATOM 717 C C . LYS A 1 88 ? -10.830 4.064 21.125 1.00 89.56 88 LYS A C 1
ATOM 719 O O . LYS A 1 88 ? -11.134 3.890 22.302 1.00 89.56 88 LYS A O 1
ATOM 724 N N . LEU A 1 89 ? -9.697 3.631 20.585 1.00 92.94 89 LEU A N 1
ATOM 725 C CA . LEU A 1 89 ? -8.509 3.229 21.337 1.00 92.94 89 LEU A CA 1
ATOM 726 C C . LEU A 1 89 ? -7.514 4.380 21.230 1.00 92.94 89 LEU A C 1
ATOM 728 O O . LEU A 1 89 ? -7.273 4.848 20.121 1.00 92.94 89 LEU A O 1
ATOM 732 N N . GLN A 1 90 ? -6.988 4.871 22.344 1.00 94.81 90 GLN A N 1
ATOM 733 C CA . GLN A 1 90 ? -6.196 6.100 22.393 1.00 94.81 90 GLN A CA 1
ATOM 734 C C . GLN A 1 90 ? -5.027 5.929 23.365 1.00 94.81 90 GLN A C 1
ATOM 736 O O . GLN A 1 90 ? -5.151 5.176 24.331 1.00 94.81 90 GLN A O 1
ATOM 741 N N . ASP A 1 91 ? -3.907 6.583 23.074 1.00 96.12 91 ASP A N 1
ATOM 742 C CA . ASP A 1 91 ? -2.734 6.648 23.945 1.00 96.12 91 ASP A CA 1
ATOM 743 C C . ASP A 1 91 ? -2.878 7.688 25.074 1.00 96.12 91 ASP A C 1
ATOM 745 O O . ASP A 1 91 ? -3.924 8.322 25.231 1.00 96.12 91 ASP A O 1
ATOM 749 N N . ASP A 1 92 ? -1.831 7.826 25.893 1.00 97.00 92 ASP A N 1
ATOM 750 C CA . ASP A 1 92 ? -1.866 8.606 27.136 1.00 97.00 92 ASP A CA 1
ATOM 751 C C . ASP A 1 92 ? -1.981 10.122 26.908 1.00 97.00 92 ASP A C 1
ATOM 753 O O . ASP A 1 92 ? -2.673 10.804 27.668 1.00 97.00 92 ASP A O 1
ATOM 757 N N . ASP A 1 93 ? -1.312 10.670 25.888 1.00 95.38 93 ASP A N 1
ATOM 758 C CA . ASP A 1 93 ? -1.387 12.104 25.563 1.00 95.38 93 ASP A CA 1
ATOM 759 C C . ASP A 1 93 ? -2.554 12.450 24.625 1.00 95.38 93 ASP A C 1
ATOM 761 O O . ASP A 1 93 ? -2.952 13.613 24.496 1.00 95.38 93 ASP A O 1
ATOM 765 N N . GLY A 1 94 ? -3.167 11.425 24.039 1.00 93.31 94 GLY A N 1
ATOM 766 C CA . GLY A 1 94 ? -4.380 11.524 23.271 1.00 93.31 94 GLY A CA 1
ATOM 767 C C . GLY A 1 94 ? -4.187 11.880 21.802 1.00 93.31 94 GLY A C 1
ATOM 768 O O . GLY A 1 94 ? -5.195 12.095 21.114 1.00 93.31 94 GLY A O 1
ATOM 769 N N . ASP A 1 95 ? -2.962 11.942 21.296 1.00 95.75 95 ASP A N 1
ATOM 770 C CA . ASP A 1 95 ? -2.709 12.306 19.907 1.00 95.75 95 ASP A CA 1
ATOM 771 C C . ASP A 1 95 ? -2.645 11.099 18.953 1.00 95.75 95 ASP A C 1
ATOM 773 O O . ASP A 1 95 ? -2.782 11.268 17.732 1.00 95.75 95 ASP A O 1
ATOM 777 N N . THR A 1 96 ? -2.529 9.882 19.491 1.00 97.31 96 THR A N 1
ATOM 778 C CA . THR A 1 96 ? -2.470 8.643 18.716 1.00 97.31 96 THR A CA 1
ATOM 779 C C . THR A 1 96 ? -3.662 7.754 19.031 1.00 97.31 96 THR A C 1
ATOM 781 O O . THR A 1 96 ? -3.980 7.455 20.181 1.00 97.31 96 THR A O 1
ATOM 784 N N . SER A 1 97 ? -4.391 7.340 17.990 1.00 95.94 97 SER A N 1
ATOM 785 C CA . SER A 1 97 ? -5.619 6.573 18.196 1.00 95.94 97 SER A CA 1
ATOM 786 C C . SER A 1 97 ? -6.115 5.775 16.998 1.00 95.94 97 SER A C 1
ATOM 788 O O . SER A 1 97 ? -5.786 6.059 15.847 1.00 95.94 97 SER A O 1
ATOM 790 N N . ILE A 1 98 ? -6.971 4.796 17.292 1.00 96.19 98 ILE A N 1
ATOM 791 C CA . ILE A 1 98 ? -7.818 4.090 16.331 1.00 96.19 98 ILE A CA 1
ATOM 792 C C . ILE A 1 98 ? -9.269 4.428 16.665 1.00 96.19 98 ILE A C 1
ATOM 794 O O . ILE A 1 98 ? -9.663 4.302 17.822 1.00 96.19 98 ILE A O 1
ATOM 798 N N . SER A 1 99 ? -10.070 4.849 15.687 1.00 94.38 99 SER A N 1
ATOM 799 C CA . SER A 1 99 ? -11.496 5.166 15.890 1.00 94.38 99 SER A CA 1
ATOM 800 C C . SER A 1 99 ? -12.371 4.554 14.803 1.00 94.38 99 SER A C 1
ATOM 802 O O . SER A 1 99 ? -11.922 4.428 13.670 1.00 94.38 99 SER A O 1
ATOM 804 N N . ILE A 1 100 ? -13.597 4.159 15.151 1.00 91.88 100 ILE A N 1
ATOM 805 C CA . ILE A 1 100 ? -14.557 3.526 14.221 1.00 91.88 100 ILE A CA 1
ATOM 806 C C . ILE A 1 100 ? -15.697 4.460 13.784 1.00 91.88 100 ILE A C 1
ATOM 808 O O . ILE A 1 100 ? -16.398 4.153 12.832 1.00 91.88 100 ILE A O 1
ATOM 812 N N . GLU A 1 101 ? -15.868 5.596 14.466 1.00 85.75 101 GLU A N 1
ATOM 813 C CA . GLU A 1 101 ? -16.904 6.605 14.206 1.00 85.75 101 GLU A CA 1
ATOM 814 C C . GLU A 1 101 ? -16.438 7.960 14.764 1.00 85.75 101 GLU A C 1
ATOM 816 O O . GLU A 1 101 ? -16.129 8.054 15.958 1.00 85.75 101 GLU A O 1
ATOM 821 N N . LYS A 1 102 ? -16.416 9.023 13.944 1.00 82.75 102 LYS A N 1
ATOM 822 C CA . LYS A 1 102 ? -16.218 10.403 14.436 1.00 82.75 102 LYS A CA 1
ATOM 823 C C . LYS A 1 102 ? -17.540 11.164 14.546 1.00 82.75 102 LYS A C 1
ATOM 825 O O . LYS A 1 102 ? -17.698 11.988 15.446 1.00 82.75 102 LYS A O 1
ATOM 830 N N . ILE A 1 103 ? -18.478 10.867 13.651 1.00 84.69 103 ILE A N 1
ATOM 831 C CA . ILE A 1 103 ? -19.867 11.335 13.679 1.00 84.69 103 ILE A CA 1
ATOM 832 C C . ILE A 1 103 ? -20.821 10.135 13.615 1.00 84.69 103 ILE A C 1
ATOM 834 O O . ILE A 1 103 ? -20.394 9.012 13.354 1.00 84.69 103 ILE A O 1
ATOM 838 N N . THR A 1 104 ? -22.101 10.362 13.908 1.00 86.12 104 THR A N 1
ATOM 839 C CA . THR A 1 104 ? -23.133 9.317 13.853 1.00 86.12 104 THR A CA 1
ATOM 840 C C . THR A 1 104 ? -23.234 8.734 12.444 1.00 86.12 104 THR A C 1
ATOM 842 O O . THR A 1 104 ? -23.395 9.502 11.500 1.00 86.12 104 THR A O 1
ATOM 845 N N . ASP A 1 105 ? -23.186 7.401 12.344 1.00 86.38 105 ASP A N 1
ATOM 846 C CA . ASP A 1 105 ? -23.430 6.631 11.108 1.00 86.38 105 ASP A CA 1
ATOM 847 C C . ASP A 1 105 ? -22.446 6.937 9.964 1.00 86.38 105 ASP A C 1
ATOM 849 O O . ASP A 1 105 ? -22.788 6.922 8.787 1.00 86.38 105 ASP A O 1
ATOM 853 N N . GLU A 1 106 ? -21.206 7.294 10.308 1.00 91.00 106 GLU A N 1
ATOM 854 C CA . GLU A 1 106 ? -20.190 7.613 9.302 1.00 91.00 106 GLU A CA 1
ATOM 855 C C . GLU A 1 106 ? -19.642 6.366 8.593 1.00 91.00 106 GLU A C 1
ATOM 857 O O . GLU A 1 106 ? -19.217 6.462 7.445 1.00 91.00 106 GLU A O 1
ATOM 862 N N . ASP A 1 107 ? -19.630 5.216 9.278 1.00 92.50 107 ASP A N 1
ATOM 863 C CA . ASP A 1 107 ? -19.060 3.948 8.805 1.00 92.50 107 ASP A CA 1
ATOM 864 C C . ASP A 1 107 ? -17.595 4.066 8.335 1.00 92.50 107 ASP A C 1
ATOM 866 O O . ASP A 1 107 ? -17.205 3.533 7.293 1.00 92.50 107 ASP A O 1
ATOM 870 N N . ILE A 1 108 ? -16.759 4.785 9.101 1.00 93.88 108 ILE A N 1
ATOM 871 C CA . ILE A 1 108 ? -15.337 4.993 8.776 1.00 93.88 108 ILE A CA 1
ATOM 872 C C . ILE A 1 108 ? -14.422 4.599 9.934 1.00 93.88 108 ILE A C 1
ATOM 874 O O . ILE A 1 108 ? -14.416 5.225 10.997 1.00 93.88 108 ILE A O 1
ATOM 878 N N . ILE A 1 109 ? -13.525 3.652 9.655 1.00 95.50 109 ILE A N 1
ATOM 879 C CA . ILE A 1 109 ? -12.429 3.264 10.552 1.00 95.50 109 ILE A CA 1
ATOM 880 C C . ILE A 1 109 ? -11.201 4.126 10.255 1.00 95.50 109 ILE A C 1
ATOM 882 O O . ILE A 1 109 ? -10.841 4.295 9.094 1.00 95.50 109 ILE A O 1
ATOM 886 N N . ARG A 1 110 ? -10.526 4.646 11.285 1.00 95.62 110 ARG A N 1
ATOM 887 C CA . ARG A 1 110 ? -9.389 5.573 11.168 1.00 95.62 110 ARG A CA 1
ATOM 888 C C . ARG A 1 110 ? -8.232 5.210 12.069 1.00 95.62 110 ARG A C 1
ATOM 890 O O . ARG A 1 110 ? -8.439 4.794 13.206 1.00 95.62 110 ARG A O 1
ATOM 897 N N . PHE A 1 111 ? -7.037 5.531 11.595 1.00 96.88 111 PHE A N 1
ATOM 898 C CA . PHE A 1 111 ? -5.784 5.475 12.336 1.00 96.88 111 PHE A CA 1
ATOM 899 C C . PHE A 1 111 ? -5.162 6.869 12.358 1.00 96.88 111 PHE A C 1
ATOM 901 O O . PHE A 1 111 ? -4.995 7.501 11.312 1.00 96.88 111 PHE A O 1
ATOM 908 N N . GLN A 1 112 ? -4.822 7.352 13.547 1.00 96.19 112 GLN A N 1
ATOM 909 C CA . GLN A 1 112 ? -4.305 8.696 13.780 1.00 96.19 112 GLN A CA 1
ATOM 910 C C . GLN A 1 112 ? -3.005 8.635 14.575 1.00 96.19 112 GLN A C 1
ATOM 912 O O . GLN A 1 112 ? -2.885 7.816 15.482 1.00 96.19 112 GLN A O 1
ATOM 917 N N . THR A 1 113 ? -2.060 9.515 14.246 1.00 96.56 113 THR A N 1
ATOM 918 C CA . THR A 1 113 ? -0.847 9.767 15.043 1.00 96.56 113 THR A CA 1
ATOM 919 C C . THR A 1 113 ? -0.522 11.253 15.029 1.00 96.56 113 THR A C 1
ATOM 921 O O . THR A 1 113 ? -0.655 11.899 13.976 1.00 96.56 113 THR A O 1
ATOM 924 N N . LEU A 1 114 ? -0.063 11.802 16.158 1.00 95.69 114 LEU A N 1
ATOM 925 C CA . LEU A 1 114 ? 0.209 13.237 16.299 1.00 95.69 114 LEU A CA 1
ATOM 926 C C . LEU A 1 114 ? -1.010 14.092 15.900 1.00 95.69 114 LEU A C 1
ATOM 928 O O . LEU A 1 114 ? -0.900 15.057 15.138 1.00 95.69 114 LEU A O 1
ATOM 932 N N . GLY A 1 115 ? -2.209 13.648 16.289 1.00 92.50 115 GLY A N 1
ATOM 933 C CA . GLY A 1 115 ? -3.487 14.307 16.004 1.00 92.50 115 GLY A CA 1
ATOM 934 C C . GLY A 1 115 ? -3.911 14.312 14.530 1.00 92.50 115 GLY A C 1
ATOM 935 O O . GLY A 1 115 ? -4.910 14.941 14.183 1.00 92.50 115 GLY A O 1
ATOM 936 N N . THR A 1 116 ? -3.174 13.629 13.648 1.00 92.56 116 THR A N 1
ATOM 937 C CA . THR A 1 116 ? -3.416 13.619 12.198 1.00 92.56 116 THR A CA 1
ATOM 938 C C . THR A 1 116 ? -3.855 12.237 11.729 1.00 92.56 116 THR A C 1
ATOM 940 O O . THR A 1 116 ? -3.240 11.234 12.084 1.00 92.56 116 THR A O 1
ATOM 943 N N . GLU A 1 117 ? -4.883 12.177 10.881 1.00 94.31 117 GLU A N 1
ATOM 944 C CA . GLU A 1 117 ? -5.308 10.944 10.211 1.00 94.31 117 GLU A CA 1
ATOM 945 C C . GLU A 1 117 ? -4.241 10.454 9.228 1.00 94.31 117 GLU A C 1
ATOM 947 O O . GLU A 1 117 ? -3.765 11.195 8.368 1.00 94.31 117 GLU A O 1
ATOM 952 N N . ARG A 1 118 ? -3.827 9.197 9.397 1.00 95.19 118 ARG A N 1
ATOM 953 C CA . ARG A 1 118 ? -2.800 8.537 8.581 1.00 95.19 118 ARG A CA 1
ATOM 954 C C . ARG A 1 118 ? -3.395 7.518 7.632 1.00 95.19 118 ARG A C 1
ATOM 956 O O . ARG A 1 118 ? -2.871 7.350 6.538 1.00 95.19 118 ARG A O 1
ATOM 963 N N . MET A 1 119 ? -4.457 6.843 8.053 1.00 96.75 119 MET A N 1
ATOM 964 C CA . MET A 1 119 ? -5.140 5.825 7.269 1.00 96.75 119 MET A CA 1
ATOM 965 C C . MET A 1 119 ? -6.623 5.818 7.616 1.00 96.75 119 MET A C 1
ATOM 967 O O . MET A 1 119 ? -6.983 6.045 8.774 1.00 96.75 119 MET A O 1
ATOM 971 N N . LEU A 1 120 ? -7.462 5.503 6.633 1.00 96.38 120 LEU A N 1
ATOM 972 C CA . LEU A 1 120 ? -8.876 5.224 6.848 1.00 96.38 120 LEU A CA 1
ATOM 973 C C . LEU A 1 120 ? -9.382 4.083 5.964 1.00 96.38 120 LEU A C 1
ATOM 975 O O . LEU A 1 120 ? -8.803 3.798 4.915 1.00 96.38 120 LEU A O 1
ATOM 979 N N . ILE A 1 121 ? -10.487 3.471 6.384 1.00 96.75 121 ILE A N 1
ATOM 980 C CA . ILE A 1 121 ? -11.331 2.592 5.570 1.00 96.75 121 ILE A CA 1
ATOM 981 C C . ILE A 1 121 ? -12.716 3.223 5.538 1.00 96.75 121 ILE A C 1
ATOM 983 O O . ILE A 1 121 ? -13.308 3.416 6.600 1.00 96.75 121 ILE A O 1
ATOM 987 N N . ASN A 1 122 ? -13.198 3.588 4.349 1.00 94.50 122 ASN A N 1
ATOM 988 C CA . ASN A 1 122 ? -14.499 4.241 4.207 1.00 94.50 122 ASN A CA 1
ATOM 989 C C . ASN A 1 122 ? -15.663 3.232 4.200 1.00 94.50 122 ASN A C 1
ATOM 991 O O . ASN A 1 122 ? -15.453 2.018 4.156 1.00 94.50 122 ASN A O 1
ATOM 995 N N . SER A 1 123 ? -16.892 3.744 4.153 1.00 93.56 123 SER A N 1
ATOM 996 C CA . SER A 1 123 ? -18.123 2.944 4.111 1.00 93.56 123 SER A CA 1
ATOM 997 C C . SER A 1 123 ? -18.267 2.057 2.865 1.00 93.56 123 SER A C 1
ATOM 999 O O . SER A 1 123 ? -19.028 1.093 2.868 1.00 93.56 123 SER A O 1
ATOM 1001 N N . LEU A 1 124 ? -17.509 2.342 1.799 1.00 93.62 124 LEU A N 1
ATOM 1002 C CA . LEU A 1 124 ? -17.432 1.519 0.585 1.00 93.62 124 LEU A CA 1
ATOM 1003 C C . LEU A 1 124 ? -16.339 0.437 0.667 1.00 93.62 124 LEU A C 1
ATOM 1005 O O . LEU A 1 124 ? -16.194 -0.360 -0.258 1.00 93.62 124 LEU A O 1
ATOM 1009 N N . GLY A 1 125 ? -15.556 0.410 1.750 1.00 94.25 125 GLY A N 1
ATOM 1010 C CA . GLY A 1 125 ? -14.432 -0.505 1.942 1.00 94.25 125 GLY A CA 1
ATOM 1011 C C . GLY A 1 125 ? -13.131 -0.078 1.254 1.00 94.25 125 GLY A C 1
ATOM 1012 O O . GLY A 1 125 ? -12.193 -0.873 1.197 1.00 94.25 125 GLY A O 1
ATOM 1013 N N . ASN A 1 126 ? -13.036 1.150 0.729 1.00 96.50 126 ASN A N 1
ATOM 1014 C CA . ASN A 1 126 ? -11.787 1.672 0.170 1.00 96.50 126 ASN A CA 1
ATOM 1015 C C . ASN A 1 126 ? -10.815 2.027 1.296 1.00 96.50 126 ASN A C 1
ATOM 1017 O O . ASN A 1 126 ? -11.178 2.728 2.242 1.00 96.50 126 ASN A O 1
ATOM 1021 N N . VAL A 1 127 ? -9.566 1.591 1.152 1.00 97.62 127 VAL A N 1
ATOM 1022 C CA . VAL A 1 127 ? -8.467 1.923 2.056 1.00 97.62 127 VAL A CA 1
ATOM 1023 C C . VAL A 1 127 ? -7.742 3.152 1.520 1.00 97.62 127 VAL A C 1
ATOM 1025 O O . VAL A 1 127 ? -7.281 3.150 0.382 1.00 97.62 127 VAL A O 1
ATOM 1028 N N . ALA A 1 128 ? -7.573 4.180 2.344 1.00 96.88 128 ALA A N 1
ATOM 1029 C CA . ALA A 1 128 ? -6.683 5.294 2.041 1.00 96.88 128 ALA A CA 1
ATOM 1030 C C . ALA A 1 128 ? -5.554 5.396 3.062 1.00 96.88 128 ALA A C 1
ATOM 1032 O O . ALA A 1 128 ? -5.772 5.198 4.255 1.00 96.88 128 ALA A O 1
ATOM 1033 N N . ILE A 1 129 ? -4.359 5.757 2.593 1.00 96.62 129 ILE A N 1
ATOM 1034 C CA . ILE A 1 129 ? -3.208 6.123 3.420 1.00 96.62 129 ILE A CA 1
ATOM 1035 C C . ILE A 1 129 ? -2.757 7.523 3.001 1.00 96.62 129 ILE A C 1
ATOM 1037 O O . ILE A 1 129 ? -2.439 7.759 1.838 1.00 96.62 129 ILE A O 1
ATOM 1041 N N . GLY A 1 130 ? -2.765 8.450 3.958 1.00 94.50 130 GLY A N 1
ATOM 1042 C CA . GLY A 1 130 ? -2.442 9.867 3.773 1.00 94.50 130 GLY A CA 1
ATOM 1043 C C . GLY A 1 130 ? -3.508 10.701 3.051 1.00 94.50 130 GLY A C 1
ATOM 1044 O O . GLY A 1 130 ? -3.321 11.909 2.907 1.00 94.50 130 GLY A O 1
ATOM 1045 N N . ASN A 1 131 ? -4.638 10.095 2.667 1.00 91.25 131 ASN A N 1
ATOM 1046 C CA . ASN A 1 131 ? -5.797 10.768 2.081 1.00 91.25 131 ASN A CA 1
ATOM 1047 C C . ASN A 1 131 ? -7.034 10.609 2.983 1.00 91.25 131 ASN A C 1
ATOM 1049 O O . ASN A 1 131 ? -7.378 9.490 3.350 1.00 91.25 131 ASN A O 1
ATOM 1053 N N . SER A 1 132 ? -7.730 11.704 3.295 1.00 88.38 132 SER A N 1
ATOM 1054 C CA . SER A 1 132 ? -9.003 11.662 4.033 1.00 88.38 132 SER A CA 1
ATOM 1055 C C . SER A 1 132 ? -10.229 11.441 3.137 1.00 88.38 132 SER A C 1
ATOM 1057 O O . SER A 1 132 ? -11.327 11.210 3.635 1.00 88.38 132 SER A O 1
ATOM 1059 N N . ASN A 1 133 ? -10.052 11.499 1.812 1.00 89.75 133 ASN A N 1
ATOM 1060 C CA . ASN A 1 133 ? -11.096 11.300 0.809 1.00 89.75 133 ASN A CA 1
ATOM 1061 C C . ASN A 1 133 ? -10.579 10.373 -0.306 1.00 89.75 133 ASN A C 1
ATOM 1063 O O . ASN A 1 133 ? -10.173 10.878 -1.359 1.00 89.75 133 ASN A O 1
ATOM 1067 N N . PRO A 1 134 ? -10.538 9.041 -0.088 1.00 93.88 134 PRO A N 1
ATOM 1068 C CA . PRO A 1 134 ? -10.093 8.090 -1.105 1.00 93.88 134 PRO A CA 1
ATOM 1069 C C . PRO A 1 134 ? -10.846 8.273 -2.422 1.00 93.88 134 PRO A C 1
ATOM 1071 O O . PRO A 1 134 ? -12.064 8.472 -2.430 1.00 93.88 134 PRO A O 1
ATOM 1074 N N . TYR A 1 135 ? -10.144 8.136 -3.547 1.00 92.94 135 TYR A N 1
ATOM 1075 C CA . TYR A 1 135 ? -10.801 8.036 -4.850 1.00 92.94 135 TYR A CA 1
ATOM 1076 C C . TYR A 1 135 ? -11.770 6.844 -4.879 1.00 92.94 135 TYR A C 1
ATOM 1078 O O . TYR A 1 135 ? -11.362 5.705 -4.681 1.00 92.94 135 TYR A O 1
ATOM 1086 N N . ALA A 1 136 ? -13.042 7.089 -5.211 1.00 92.56 136 ALA A N 1
ATOM 1087 C CA . ALA A 1 136 ? -14.114 6.082 -5.147 1.00 92.56 136 ALA A CA 1
ATOM 1088 C C . ALA A 1 136 ? -13.888 4.830 -6.023 1.00 92.56 136 ALA A C 1
ATOM 1090 O O . ALA A 1 136 ? -14.517 3.798 -5.812 1.00 92.56 136 ALA A O 1
ATOM 1091 N N . GLN A 1 137 ? -13.008 4.918 -7.024 1.00 94.31 137 GLN A N 1
ATOM 1092 C CA . GLN A 1 137 ? -12.660 3.808 -7.918 1.00 94.31 137 GLN A CA 1
ATOM 1093 C C . GLN A 1 137 ? -11.397 3.046 -7.480 1.00 94.31 137 GLN A C 1
ATOM 1095 O O . GLN A 1 137 ? -11.025 2.067 -8.125 1.00 94.31 137 GLN A O 1
ATOM 1100 N N . ALA A 1 138 ? -10.727 3.478 -6.410 1.00 95.12 138 ALA A N 1
ATOM 1101 C CA . ALA A 1 138 ? -9.521 2.847 -5.896 1.00 95.12 138 ALA A CA 1
ATOM 1102 C C . ALA A 1 138 ? -9.844 2.005 -4.656 1.00 95.12 138 ALA A C 1
ATOM 1104 O O . ALA A 1 138 ? -10.403 2.495 -3.681 1.00 95.12 138 ALA A O 1
ATOM 1105 N N . ILE A 1 139 ? -9.449 0.729 -4.662 1.00 96.00 139 ILE A N 1
ATOM 1106 C CA . ILE A 1 139 ? -9.496 -0.103 -3.446 1.00 96.00 139 ILE A CA 1
ATOM 1107 C C . ILE A 1 139 ? -8.425 0.360 -2.446 1.00 96.00 139 ILE A C 1
ATOM 1109 O O . ILE A 1 139 ? -8.661 0.321 -1.242 1.00 96.00 139 ILE A O 1
ATOM 1113 N N . LEU A 1 140 ? -7.274 0.821 -2.949 1.00 96.50 140 LEU A N 1
ATOM 1114 C CA . LEU A 1 140 ? -6.184 1.405 -2.174 1.00 96.50 140 LEU A CA 1
ATOM 1115 C C . LEU A 1 140 ? -5.778 2.749 -2.788 1.00 96.50 140 LEU A C 1
ATOM 1117 O O . LEU A 1 140 ? -5.370 2.791 -3.948 1.00 96.50 140 LEU A O 1
ATOM 1121 N N . ASP A 1 141 ? -5.851 3.817 -2.001 1.00 96.56 141 ASP A N 1
ATOM 1122 C CA . ASP A 1 141 ? -5.413 5.162 -2.373 1.00 96.56 141 ASP A CA 1
ATOM 1123 C C . ASP A 1 141 ? -4.250 5.609 -1.476 1.00 96.56 141 ASP A C 1
ATOM 1125 O O . ASP A 1 141 ? -4.346 5.591 -0.248 1.00 96.56 141 ASP A O 1
ATOM 1129 N N . LEU A 1 142 ? -3.128 5.978 -2.089 1.00 95.50 142 LEU A N 1
ATOM 1130 C CA . LEU A 1 142 ? -1.902 6.360 -1.397 1.00 95.50 142 LEU A CA 1
ATOM 1131 C C . LEU A 1 142 ? -1.550 7.794 -1.775 1.00 95.50 142 LEU A C 1
ATOM 1133 O O . LEU A 1 142 ? -1.182 8.071 -2.917 1.00 95.50 142 LEU A O 1
ATOM 1137 N N . THR A 1 143 ? -1.579 8.701 -0.805 1.00 93.12 143 THR A N 1
ATOM 1138 C CA . THR A 1 143 ? -1.099 10.071 -0.988 1.00 93.12 143 THR A CA 1
ATOM 1139 C C . THR A 1 143 ? -0.220 10.476 0.185 1.00 93.12 143 THR A C 1
ATOM 1141 O O . THR A 1 143 ? -0.242 9.878 1.257 1.00 93.12 143 THR A O 1
ATOM 1144 N N . ASN A 1 144 ? 0.646 11.462 -0.023 1.00 91.12 144 ASN A N 1
ATOM 1145 C CA . ASN A 1 144 ? 1.439 12.031 1.056 1.00 91.12 144 ASN A CA 1
ATOM 1146 C C . ASN A 1 144 ? 1.878 13.451 0.689 1.00 91.12 144 ASN A C 1
ATOM 1148 O O . ASN A 1 144 ? 2.043 13.785 -0.485 1.00 91.12 144 ASN A O 1
ATOM 1152 N N . THR A 1 145 ? 2.089 14.292 1.699 1.00 88.69 145 THR A N 1
ATOM 1153 C CA . THR A 1 145 ? 2.552 15.676 1.513 1.00 88.69 145 THR A CA 1
ATOM 1154 C C . THR A 1 145 ? 4.076 15.776 1.463 1.00 88.69 145 THR A C 1
ATOM 1156 O O . THR A 1 145 ? 4.621 16.762 0.971 1.00 88.69 145 THR A O 1
ATOM 1159 N N . GLN A 1 146 ? 4.771 14.737 1.930 1.00 90.50 146 GLN A N 1
ATOM 1160 C CA . GLN A 1 146 ? 6.228 14.643 1.990 1.00 90.50 146 GLN A CA 1
ATOM 1161 C C . GLN A 1 146 ? 6.881 14.312 0.634 1.00 90.50 146 GLN A C 1
ATOM 1163 O O . GLN A 1 146 ? 8.106 14.317 0.537 1.00 90.50 146 GLN A O 1
ATOM 1168 N N . LYS A 1 147 ? 6.085 14.068 -0.417 1.00 90.06 147 LYS A N 1
ATOM 1169 C CA . LYS A 1 147 ? 6.519 13.666 -1.769 1.00 90.06 147 LYS A CA 1
ATOM 1170 C C . LYS A 1 147 ? 7.305 12.346 -1.810 1.00 90.06 147 LYS A C 1
ATOM 1172 O O . LYS A 1 147 ? 8.200 12.173 -2.634 1.00 90.06 147 LYS A O 1
ATOM 1177 N N . PHE A 1 148 ? 6.977 11.407 -0.930 1.00 92.31 148 PHE A N 1
ATOM 1178 C CA . PHE A 1 148 ? 7.494 10.043 -0.962 1.00 92.31 148 PHE A CA 1
ATOM 1179 C C . PHE A 1 148 ? 6.849 9.223 -2.081 1.00 92.31 148 PHE A C 1
ATOM 1181 O O . PHE A 1 148 ? 5.693 9.445 -2.447 1.00 92.31 148 PHE A O 1
ATOM 1188 N N . GLY A 1 149 ? 7.610 8.269 -2.619 1.00 92.19 149 GLY A N 1
ATOM 1189 C CA . GLY A 1 149 ? 7.130 7.302 -3.604 1.00 92.19 149 GLY A CA 1
ATOM 1190 C C . GLY A 1 149 ? 6.574 6.036 -2.955 1.00 92.19 149 GLY A C 1
ATOM 1191 O O . GLY A 1 149 ? 6.888 5.720 -1.807 1.00 92.19 149 GLY A O 1
ATOM 1192 N N . PHE A 1 150 ? 5.776 5.286 -3.713 1.00 93.12 150 PHE A N 1
ATOM 1193 C CA . PHE A 1 150 ? 5.369 3.942 -3.320 1.00 93.12 150 PHE A CA 1
ATOM 1194 C C . PHE A 1 150 ? 6.525 2.962 -3.546 1.00 93.12 150 PHE A C 1
ATOM 1196 O O . PHE A 1 150 ? 6.987 2.784 -4.675 1.00 93.12 150 PHE A O 1
ATOM 1203 N N . LEU A 1 151 ? 7.001 2.334 -2.470 1.00 95.25 151 LEU A N 1
ATOM 1204 C CA . LEU A 1 151 ? 8.004 1.279 -2.550 1.00 95.25 151 LEU A CA 1
ATOM 1205 C C . LEU A 1 151 ? 7.310 -0.056 -2.838 1.00 95.25 151 LEU A C 1
ATOM 1207 O O . LEU A 1 151 ? 6.546 -0.553 -2.013 1.00 95.25 151 LEU A O 1
ATOM 1211 N N . LEU A 1 152 ? 7.586 -0.635 -4.007 1.00 96.06 152 LEU A N 1
ATOM 1212 C CA . LEU A 1 152 ? 7.044 -1.937 -4.390 1.00 96.06 152 LEU A CA 1
ATOM 1213 C C . LEU A 1 152 ? 7.593 -3.062 -3.490 1.00 96.06 152 LEU A C 1
ATOM 1215 O O . LEU A 1 152 ? 8.758 -2.996 -3.074 1.00 96.06 152 LEU A O 1
ATOM 1219 N N . PRO A 1 153 ? 6.814 -4.139 -3.265 1.00 96.56 153 PRO A N 1
ATOM 1220 C CA . PRO A 1 153 ? 7.345 -5.386 -2.723 1.00 96.56 153 PRO A CA 1
ATOM 1221 C C . PRO A 1 153 ? 8.594 -5.814 -3.496 1.00 96.56 153 PRO A C 1
ATOM 1223 O O . PRO A 1 153 ? 8.616 -5.770 -4.730 1.00 96.56 153 PRO A O 1
ATOM 1226 N N . THR A 1 154 ? 9.650 -6.172 -2.770 1.00 96.94 154 THR A N 1
ATOM 1227 C CA . THR A 1 154 ? 10.975 -6.402 -3.347 1.00 96.94 154 THR A CA 1
ATOM 1228 C C . THR A 1 154 ? 11.406 -7.845 -3.155 1.00 96.94 154 THR A C 1
ATOM 1230 O O . THR A 1 154 ? 11.415 -8.332 -2.033 1.00 96.94 154 THR A O 1
ATOM 1233 N N . GLU A 1 155 ? 11.841 -8.476 -4.241 1.00 98.00 155 GLU A N 1
ATOM 1234 C CA . GLU A 1 155 ? 12.446 -9.814 -4.248 1.00 98.00 155 GLU A CA 1
ATOM 1235 C C . GLU A 1 155 ? 13.802 -9.777 -4.964 1.00 98.00 155 GLU A C 1
ATOM 1237 O O . GLU A 1 155 ? 14.169 -8.762 -5.574 1.00 98.00 155 GLU A O 1
ATOM 1242 N N . LEU A 1 156 ? 14.593 -10.854 -4.902 1.00 97.50 156 LEU A N 1
ATOM 1243 C CA . LEU A 1 156 ? 15.851 -10.918 -5.660 1.00 97.50 156 LEU A CA 1
ATOM 1244 C C . LEU A 1 156 ? 15.549 -10.939 -7.162 1.00 97.50 156 LEU A C 1
ATOM 1246 O O . LEU A 1 156 ? 15.985 -10.036 -7.881 1.00 97.50 156 LEU A O 1
ATOM 1250 N N . LYS A 1 157 ? 14.734 -11.892 -7.625 1.00 96.75 157 LYS A N 1
ATOM 1251 C CA . LYS A 1 157 ? 14.289 -12.062 -9.016 1.00 96.75 157 LYS A CA 1
ATOM 1252 C C . LYS A 1 157 ? 12.782 -12.351 -9.097 1.00 96.75 157 LYS A C 1
ATOM 1254 O O . LYS A 1 157 ? 12.205 -12.878 -8.155 1.00 96.75 157 LYS A O 1
ATOM 1259 N N . PRO A 1 158 ? 12.137 -12.137 -10.261 1.00 96.19 158 PRO A N 1
ATOM 1260 C CA . PRO A 1 158 ? 10.711 -12.444 -10.410 1.00 96.19 158 PRO A CA 1
ATOM 1261 C C . PRO A 1 158 ? 10.329 -13.925 -10.248 1.00 96.19 158 PRO A C 1
ATOM 1263 O O . PRO A 1 158 ? 9.184 -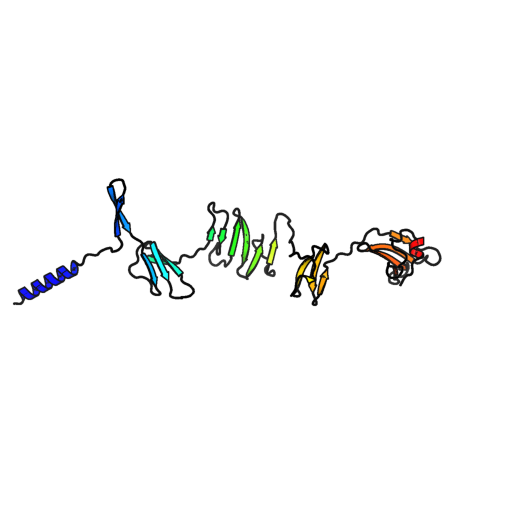14.234 -9.931 1.00 96.19 158 PRO A O 1
ATOM 1266 N N . ILE A 1 159 ? 11.270 -14.849 -10.468 1.00 96.06 159 ILE A N 1
ATOM 1267 C CA . ILE A 1 159 ? 11.033 -16.293 -10.303 1.00 96.06 159 ILE A CA 1
ATOM 1268 C C . ILE A 1 159 ? 10.891 -16.713 -8.832 1.00 96.06 159 ILE A C 1
ATOM 1270 O O . ILE A 1 159 ? 10.375 -17.792 -8.560 1.00 96.06 159 ILE A O 1
ATOM 1274 N N . ASP A 1 160 ? 11.307 -15.861 -7.893 1.00 97.12 160 ASP A N 1
ATOM 1275 C CA . ASP A 1 160 ? 11.261 -16.172 -6.461 1.00 97.12 160 ASP A CA 1
ATOM 1276 C C . ASP A 1 160 ? 9.823 -16.113 -5.913 1.00 97.12 160 ASP A C 1
ATOM 1278 O O . ASP A 1 160 ? 9.504 -16.730 -4.897 1.00 97.12 160 ASP A O 1
ATOM 1282 N N . ILE A 1 161 ? 8.913 -15.446 -6.631 1.00 97.19 161 ILE A N 1
ATOM 1283 C CA . ILE A 1 161 ? 7.476 -15.469 -6.348 1.00 97.19 161 ILE A CA 1
ATOM 1284 C C . ILE A 1 161 ? 6.897 -16.764 -6.935 1.00 97.19 161 ILE A C 1
ATOM 1286 O O . ILE A 1 161 ? 6.703 -16.871 -8.145 1.00 97.19 161 ILE A O 1
ATOM 1290 N N . LEU A 1 162 ? 6.619 -17.745 -6.067 1.00 95.69 162 LEU A N 1
ATOM 1291 C CA . LEU A 1 162 ? 6.285 -19.129 -6.449 1.00 95.69 162 LEU A CA 1
ATOM 1292 C C . LEU A 1 162 ? 4.896 -19.306 -7.082 1.00 95.69 162 LEU A C 1
ATOM 1294 O O . LEU A 1 162 ? 4.701 -20.192 -7.912 1.00 95.69 162 LEU A O 1
ATOM 1298 N N . THR A 1 163 ? 3.927 -18.475 -6.702 1.00 95.94 163 THR A N 1
ATOM 1299 C CA . THR A 1 163 ? 2.543 -18.536 -7.205 1.00 95.94 163 THR A CA 1
ATOM 1300 C C . THR A 1 163 ? 2.063 -17.146 -7.630 1.00 95.94 163 THR A C 1
ATOM 1302 O O . THR A 1 163 ? 1.196 -16.562 -6.977 1.00 95.94 163 THR A O 1
ATOM 1305 N N . PRO A 1 164 ? 2.667 -16.557 -8.676 1.00 97.19 164 PRO A N 1
ATOM 1306 C CA . PRO A 1 164 ? 2.360 -15.198 -9.088 1.00 97.19 164 PRO A CA 1
ATOM 1307 C C . PRO A 1 164 ? 1.022 -15.140 -9.835 1.00 97.19 164 PRO A C 1
ATOM 1309 O O . PRO A 1 164 ? 0.750 -15.962 -10.709 1.00 97.19 164 PRO A O 1
ATOM 1312 N N . THR A 1 165 ? 0.223 -14.118 -9.541 1.00 97.94 165 THR A N 1
ATOM 1313 C CA . THR A 1 165 ? -1.054 -13.836 -10.211 1.00 97.94 165 THR A CA 1
ATOM 1314 C C . THR A 1 165 ? -0.892 -12.645 -11.149 1.00 97.94 165 THR A C 1
ATOM 1316 O O . THR A 1 165 ? -0.212 -11.673 -10.812 1.00 97.94 165 THR A O 1
ATOM 1319 N N . ASP A 1 166 ? -1.511 -12.701 -12.329 1.00 97.75 166 ASP A N 1
ATOM 1320 C CA . ASP A 1 166 ? -1.564 -11.555 -13.242 1.00 97.75 166 ASP A CA 1
ATOM 1321 C C . ASP A 1 166 ? -2.115 -10.309 -12.521 1.00 97.75 166 ASP A C 1
ATOM 1323 O O . ASP A 1 166 ? -3.065 -10.387 -11.744 1.00 97.75 166 ASP A O 1
ATOM 1327 N N . GLY A 1 167 ? -1.476 -9.162 -12.747 1.00 96.50 167 GLY A N 1
ATOM 1328 C CA . GLY A 1 167 ? -1.726 -7.904 -12.040 1.00 96.50 167 GLY A CA 1
ATOM 1329 C C . GLY A 1 167 ? -0.755 -7.608 -10.890 1.00 96.50 167 GLY A C 1
ATOM 1330 O O . GLY A 1 167 ? -0.711 -6.471 -10.426 1.00 96.50 167 GLY A O 1
ATOM 1331 N N . MET A 1 168 ? 0.061 -8.571 -10.445 1.00 97.31 168 MET A N 1
ATOM 1332 C CA . MET A 1 168 ? 1.083 -8.309 -9.421 1.00 97.31 168 MET A CA 1
ATOM 1333 C C . MET A 1 168 ? 2.166 -7.340 -9.919 1.00 97.31 168 MET A C 1
ATOM 1335 O O . MET A 1 168 ? 2.663 -7.471 -11.037 1.00 97.31 168 MET A O 1
ATOM 1339 N N . LEU A 1 169 ? 2.584 -6.419 -9.048 1.00 97.19 169 LEU A N 1
ATOM 1340 C CA . LEU A 1 169 ? 3.735 -5.534 -9.233 1.00 97.19 169 LEU A CA 1
ATOM 1341 C C . LEU A 1 169 ? 4.836 -5.897 -8.233 1.00 97.19 169 LEU A C 1
ATOM 1343 O O . LEU A 1 169 ? 4.548 -6.148 -7.065 1.00 97.19 169 LEU A O 1
ATOM 1347 N N . MET A 1 170 ? 6.093 -5.882 -8.671 1.00 96.88 170 MET A N 1
ATOM 1348 C CA . MET A 1 170 ? 7.247 -6.096 -7.790 1.00 96.88 170 MET A CA 1
ATOM 1349 C C . MET A 1 170 ? 8.480 -5.316 -8.255 1.00 96.88 170 MET A C 1
ATOM 1351 O O . MET A 1 170 ? 8.573 -4.933 -9.421 1.00 96.88 170 MET A O 1
ATOM 1355 N N . TYR A 1 171 ? 9.465 -5.149 -7.376 1.00 97.25 171 TYR A N 1
ATOM 1356 C CA . TYR A 1 171 ? 10.807 -4.685 -7.725 1.00 97.25 171 TYR A CA 1
ATOM 1357 C C . TYR A 1 171 ? 11.835 -5.806 -7.549 1.00 97.25 171 TYR A C 1
ATOM 1359 O O . TYR A 1 171 ? 11.902 -6.448 -6.505 1.00 97.25 171 TYR A O 1
ATOM 1367 N N . SER A 1 172 ? 12.651 -6.065 -8.572 1.00 96.44 172 SER A N 1
ATOM 1368 C CA . SER A 1 172 ? 13.751 -7.029 -8.489 1.00 96.44 172 SER A CA 1
ATOM 1369 C C . SER A 1 172 ? 15.015 -6.302 -8.059 1.00 96.44 172 SER A C 1
ATOM 1371 O O . SER A 1 172 ? 15.574 -5.492 -8.800 1.00 96.44 172 SER A O 1
ATOM 1373 N N . SER A 1 173 ? 15.497 -6.631 -6.866 1.00 96.19 173 SER A N 1
ATOM 1374 C CA . SER A 1 173 ? 16.721 -6.062 -6.305 1.00 96.19 173 SER A CA 1
ATOM 1375 C C . SER A 1 173 ? 17.991 -6.530 -7.020 1.00 96.19 173 SER A C 1
ATOM 1377 O O . SER A 1 173 ? 18.991 -5.810 -6.974 1.00 96.19 173 SER A O 1
ATOM 1379 N N . GLN A 1 174 ? 17.968 -7.673 -7.715 1.00 95.31 174 GLN A N 1
ATOM 1380 C CA . GLN A 1 174 ? 19.080 -8.123 -8.553 1.00 95.31 174 GLN A CA 1
ATOM 1381 C C . GLN A 1 174 ? 19.059 -7.485 -9.941 1.00 95.31 174 GLN A C 1
ATOM 1383 O O . GLN A 1 174 ? 20.077 -6.952 -10.374 1.00 95.31 174 GLN A O 1
ATOM 1388 N N . ASN A 1 175 ? 17.907 -7.499 -10.618 1.00 91.38 175 ASN A N 1
ATOM 1389 C CA . ASN A 1 175 ? 17.781 -6.947 -11.971 1.00 91.38 175 ASN A CA 1
ATOM 1390 C C . ASN A 1 175 ? 17.652 -5.415 -11.968 1.00 91.38 175 ASN A C 1
ATOM 1392 O O . ASN A 1 175 ? 17.613 -4.807 -13.032 1.00 91.38 175 ASN A O 1
ATOM 1396 N N . LYS A 1 176 ? 17.545 -4.804 -10.780 1.00 91.50 176 LYS A N 1
ATOM 1397 C CA . LYS A 1 176 ? 17.393 -3.360 -10.556 1.00 91.50 176 LYS A CA 1
ATOM 1398 C C . LYS A 1 176 ? 16.222 -2.747 -11.327 1.00 91.50 176 LYS A C 1
ATOM 1400 O O . LYS A 1 176 ? 16.322 -1.626 -11.816 1.00 91.50 176 LYS A O 1
ATOM 1405 N N . ASN A 1 177 ? 15.108 -3.472 -11.427 1.00 92.31 177 ASN A N 1
ATOM 1406 C CA . ASN A 1 177 ? 13.966 -3.046 -12.233 1.00 92.31 177 ASN A CA 1
ATOM 1407 C C . ASN A 1 177 ? 12.619 -3.468 -11.627 1.00 92.31 177 ASN A C 1
ATOM 1409 O O . ASN A 1 177 ? 12.546 -4.463 -10.902 1.00 92.31 177 ASN A O 1
ATOM 1413 N N . ALA A 1 178 ? 11.560 -2.724 -11.944 1.00 95.69 178 ALA A N 1
ATOM 1414 C CA . ALA A 1 178 ? 10.184 -3.068 -11.607 1.00 95.69 178 ALA A CA 1
ATOM 1415 C C . ALA A 1 178 ? 9.588 -4.034 -12.642 1.00 95.69 178 ALA A C 1
ATOM 1417 O O . ALA A 1 178 ? 9.955 -4.003 -13.816 1.00 95.69 178 ALA A O 1
ATOM 1418 N N . TYR A 1 179 ? 8.665 -4.892 -12.213 1.00 96.31 179 TYR A N 1
ATOM 1419 C CA . TYR A 1 179 ? 8.000 -5.885 -13.053 1.00 96.31 179 TYR A CA 1
ATOM 1420 C C . TYR A 1 179 ? 6.492 -5.892 -12.802 1.00 96.31 179 TYR A C 1
ATOM 1422 O O . TYR A 1 179 ? 6.051 -5.799 -11.658 1.00 96.31 179 TYR A O 1
ATOM 1430 N N . LEU A 1 180 ? 5.723 -6.069 -13.878 1.00 97.38 180 LEU A N 1
ATOM 1431 C CA . LEU A 1 180 ? 4.294 -6.374 -13.864 1.00 97.38 180 LEU A CA 1
ATOM 1432 C C . LEU A 1 180 ? 4.092 -7.828 -14.303 1.00 97.38 180 LEU A C 1
ATOM 1434 O O . LEU A 1 180 ? 4.612 -8.249 -15.340 1.00 97.38 180 LEU A O 1
ATOM 1438 N N . ARG A 1 181 ? 3.314 -8.599 -13.546 1.00 97.56 181 ARG A N 1
ATOM 1439 C CA . ARG A 1 181 ? 2.857 -9.926 -13.965 1.00 97.56 181 ARG A CA 1
ATOM 1440 C C . ARG A 1 181 ? 1.694 -9.762 -14.941 1.00 97.56 181 ARG A C 1
ATOM 1442 O O . ARG A 1 181 ? 0.655 -9.232 -14.561 1.00 97.56 181 ARG A O 1
ATOM 1449 N N . ALA A 1 182 ? 1.854 -10.192 -16.188 1.00 97.38 182 ALA A N 1
ATOM 1450 C CA . ALA A 1 182 ? 0.792 -10.125 -17.190 1.00 97.38 182 ALA A CA 1
ATOM 1451 C C . ALA A 1 182 ? 0.946 -11.222 -18.247 1.00 97.38 182 ALA A C 1
ATOM 1453 O O . ALA A 1 182 ? 2.036 -11.412 -18.794 1.00 97.38 182 ALA A O 1
ATOM 1454 N N . GLY A 1 183 ? -0.151 -11.903 -18.584 1.00 95.94 183 GLY A N 1
ATOM 1455 C CA . GLY A 1 183 ? -0.142 -12.993 -19.556 1.00 95.94 183 GLY A CA 1
ATOM 1456 C C . GLY A 1 183 ? 0.694 -14.173 -19.071 1.00 95.94 183 GLY A C 1
ATOM 1457 O O . GLY A 1 183 ? 1.450 -14.746 -19.852 1.00 95.94 183 GLY A O 1
ATOM 1458 N N . ASN A 1 184 ? 0.612 -14.488 -17.774 1.00 94.50 184 ASN A N 1
ATOM 1459 C CA . ASN A 1 184 ? 1.381 -15.547 -17.123 1.00 94.50 184 ASN A CA 1
ATOM 1460 C C . ASN A 1 184 ? 2.917 -15.384 -17.215 1.00 94.50 184 ASN A C 1
ATOM 1462 O O . ASN A 1 184 ? 3.664 -16.356 -17.105 1.00 94.50 184 ASN A O 1
ATOM 1466 N N . ALA A 1 185 ? 3.408 -14.155 -17.386 1.00 96.06 185 ALA A N 1
ATOM 1467 C CA . ALA A 1 185 ? 4.833 -13.848 -17.439 1.00 96.06 185 ALA A CA 1
ATOM 1468 C C . ALA A 1 185 ? 5.154 -12.555 -16.684 1.00 96.06 185 ALA A C 1
ATOM 1470 O O . ALA A 1 185 ? 4.345 -11.628 -16.628 1.00 96.06 185 ALA A O 1
ATOM 1471 N N . TRP A 1 186 ? 6.352 -12.484 -16.106 1.00 96.88 186 TRP A N 1
ATOM 1472 C CA . TRP A 1 186 ? 6.870 -11.245 -15.533 1.00 96.88 186 TRP A CA 1
ATOM 1473 C C . TRP A 1 186 ? 7.442 -10.367 -16.636 1.00 96.88 186 TRP A C 1
ATOM 1475 O O . TRP A 1 186 ? 8.393 -10.755 -17.313 1.00 96.88 186 TRP A O 1
ATOM 1485 N N . LYS A 1 187 ? 6.865 -9.180 -16.803 1.00 94.62 187 LYS A N 1
ATOM 1486 C CA . LYS A 1 187 ? 7.293 -8.199 -17.795 1.00 94.62 187 LYS A CA 1
ATOM 1487 C C . LYS A 1 187 ? 7.992 -7.044 -17.087 1.00 94.62 187 LYS A C 1
ATOM 1489 O O . LYS A 1 187 ? 7.383 -6.459 -16.189 1.00 94.62 187 LYS A O 1
ATOM 1494 N N . PRO A 1 188 ? 9.243 -6.712 -17.441 1.00 93.50 188 PRO A N 1
ATOM 1495 C CA . PRO A 1 188 ? 9.895 -5.542 -16.878 1.00 93.50 188 PRO A CA 1
ATOM 1496 C C . PRO A 1 188 ? 9.133 -4.285 -17.299 1.00 93.50 188 PRO A C 1
ATOM 1498 O O . PRO A 1 188 ? 8.777 -4.125 -18.467 1.00 93.50 188 PRO A O 1
ATOM 1501 N N . ILE A 1 189 ? 8.921 -3.371 -16.358 1.00 91.00 189 ILE A N 1
ATOM 1502 C CA . ILE A 1 189 ? 8.473 -2.007 -16.642 1.00 91.00 189 ILE A CA 1
ATOM 1503 C C . ILE A 1 189 ? 9.734 -1.230 -17.021 1.00 91.00 189 ILE A C 1
ATOM 1505 O O . ILE A 1 189 ? 10.312 -0.497 -16.226 1.00 91.00 189 ILE A O 1
ATOM 1509 N N . THR A 1 190 ? 10.246 -1.516 -18.216 1.00 76.81 190 THR A N 1
ATOM 1510 C CA . THR A 1 190 ? 11.465 -0.894 -18.730 1.00 76.81 190 THR A CA 1
ATOM 1511 C C . THR A 1 190 ? 11.147 0.411 -19.451 1.00 76.81 190 THR A C 1
ATOM 1513 O O . THR A 1 190 ? 10.100 0.553 -20.083 1.00 76.81 190 THR A O 1
ATOM 1516 N N . PHE A 1 191 ? 12.083 1.348 -19.376 1.00 69.88 191 PHE A N 1
ATOM 1517 C CA . PHE A 1 191 ? 12.226 2.430 -20.334 1.00 69.88 191 PHE A CA 1
ATOM 1518 C C . PHE A 1 191 ? 13.498 2.147 -21.133 1.00 69.88 191 PHE A C 1
ATOM 1520 O O . PHE A 1 191 ? 14.523 1.790 -20.551 1.00 69.88 191 PHE A O 1
ATOM 1527 N N . ASN A 1 192 ? 13.444 2.300 -22.456 1.00 77.50 192 ASN A N 1
ATOM 1528 C CA . ASN A 1 192 ? 14.666 2.282 -23.251 1.00 77.50 192 ASN A CA 1
ATOM 1529 C C . ASN A 1 192 ? 15.469 3.536 -22.908 1.00 77.50 192 ASN A C 1
ATOM 1531 O O . ASN A 1 192 ? 14.982 4.654 -23.084 1.00 77.50 192 ASN A O 1
ATOM 1535 N N . SER A 1 193 ? 16.689 3.358 -22.413 1.00 83.06 193 SER A N 1
ATOM 1536 C CA . SER A 1 193 ? 17.640 4.459 -22.314 1.00 83.06 193 SER A CA 1
ATOM 1537 C C . SER A 1 193 ? 18.345 4.588 -23.655 1.00 83.06 193 SER A C 1
ATOM 1539 O O . SER A 1 193 ? 19.088 3.687 -24.038 1.00 83.06 193 SER A O 1
ATOM 1541 N N . VAL A 1 194 ? 18.075 5.683 -24.369 1.00 90.56 194 VAL A N 1
ATOM 1542 C CA . VAL A 1 194 ? 18.804 6.060 -25.584 1.00 90.56 194 VAL A CA 1
ATOM 1543 C C . VAL A 1 194 ? 19.836 7.112 -25.208 1.00 90.56 194 VAL A C 1
ATOM 1545 O O . VAL A 1 194 ? 19.492 8.151 -24.646 1.00 90.56 194 VAL A O 1
ATOM 1548 N N . THR A 1 195 ? 21.105 6.838 -25.491 1.00 93.38 195 THR A N 1
ATOM 1549 C CA . THR A 1 195 ? 22.213 7.769 -25.246 1.00 93.38 195 THR A CA 1
ATOM 1550 C C . THR A 1 195 ? 23.142 7.840 -26.455 1.00 93.38 195 THR A C 1
ATOM 1552 O O . THR A 1 195 ? 23.108 6.969 -27.324 1.00 93.38 195 THR A O 1
ATOM 1555 N N . ASN A 1 196 ? 23.959 8.896 -26.503 1.00 94.94 196 ASN A N 1
ATOM 1556 C CA . ASN A 1 196 ? 24.971 9.137 -27.535 1.00 94.94 196 ASN A CA 1
ATOM 1557 C C . ASN A 1 196 ? 24.448 9.001 -28.976 1.00 94.94 196 ASN A C 1
ATOM 1559 O O . ASN A 1 196 ? 24.999 8.249 -29.776 1.00 94.94 196 ASN A O 1
ATOM 1563 N N . GLU A 1 197 ? 23.364 9.709 -29.289 1.00 96.62 197 GLU A N 1
ATOM 1564 C CA . GLU A 1 197 ? 22.835 9.775 -30.649 1.00 96.62 197 GLU A CA 1
ATOM 1565 C C . GLU A 1 197 ? 23.772 10.597 -31.546 1.00 96.62 197 GLU A C 1
ATOM 1567 O O . GLU A 1 197 ? 24.039 11.773 -31.290 1.00 96.62 197 GLU A O 1
ATOM 1572 N N . LEU A 1 198 ? 24.278 9.963 -32.599 1.00 97.19 198 LEU A N 1
ATOM 1573 C CA . LEU A 1 198 ? 25.146 10.544 -33.613 1.00 97.19 198 LEU A CA 1
ATOM 1574 C C . LEU A 1 198 ? 24.478 10.384 -34.973 1.00 97.19 198 LEU A C 1
ATOM 1576 O O . LEU A 1 198 ? 24.075 9.282 -35.343 1.00 97.19 198 LEU A O 1
ATOM 1580 N N . ILE A 1 199 ? 24.395 11.473 -35.731 1.00 96.62 199 ILE A N 1
ATOM 1581 C CA . ILE A 1 199 ? 23.792 11.475 -37.064 1.00 96.62 199 ILE A CA 1
ATOM 1582 C C . ILE A 1 199 ? 24.881 11.735 -38.097 1.00 96.62 199 ILE A C 1
ATOM 1584 O O . ILE A 1 199 ? 25.636 12.702 -37.988 1.00 96.62 199 ILE A O 1
ATOM 1588 N N . PHE A 1 200 ? 24.930 10.890 -39.123 1.00 96.88 200 PHE A N 1
ATOM 1589 C CA . PHE A 1 200 ? 25.832 11.048 -40.255 1.00 96.88 200 PHE A CA 1
ATOM 1590 C C . PHE A 1 200 ? 25.054 11.114 -41.563 1.00 96.88 200 PHE A C 1
ATOM 1592 O O . PHE A 1 200 ? 24.117 10.346 -41.793 1.00 96.88 200 PHE A O 1
ATOM 1599 N N . GLU A 1 201 ? 25.477 12.009 -42.452 1.00 97.00 201 GLU A N 1
ATOM 1600 C CA . GLU A 1 201 ? 24.998 12.010 -43.829 1.00 97.00 201 GLU A CA 1
ATOM 1601 C C . GLU A 1 201 ? 25.806 11.007 -44.651 1.00 97.00 201 GLU A C 1
ATOM 1603 O O . GLU A 1 201 ? 27.035 11.076 -44.690 1.00 97.00 201 GLU A O 1
ATOM 1608 N N . GLY A 1 202 ? 25.122 10.087 -45.329 1.00 94.94 202 GLY A N 1
ATOM 1609 C CA . GLY A 1 202 ? 25.764 9.158 -46.246 1.00 94.94 202 GLY A CA 1
ATOM 1610 C C . GLY A 1 202 ? 26.475 9.879 -47.389 1.00 94.94 202 GLY A C 1
ATOM 1611 O O . GLY A 1 202 ? 26.049 10.942 -47.850 1.00 94.94 202 GLY A O 1
ATOM 1612 N N . THR A 1 203 ? 27.562 9.277 -47.870 1.00 94.19 203 THR A N 1
ATOM 1613 C CA . THR A 1 203 ? 28.343 9.773 -49.012 1.00 94.19 203 THR A CA 1
ATOM 1614 C C . THR A 1 203 ? 28.581 8.655 -50.031 1.00 94.19 203 THR A C 1
ATOM 1616 O O . THR A 1 203 ? 28.388 7.474 -49.734 1.00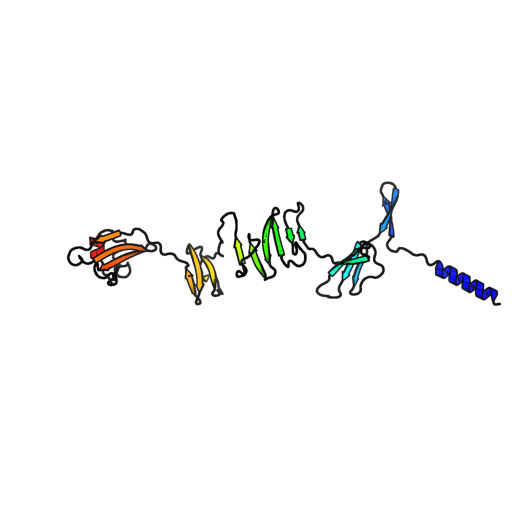 94.19 203 THR A O 1
ATOM 1619 N N . GLY A 1 204 ? 28.980 9.013 -51.256 1.00 92.44 204 GLY A N 1
ATOM 1620 C CA . GLY A 1 204 ? 29.250 8.040 -52.318 1.00 92.44 204 GLY A CA 1
ATOM 1621 C C . GLY A 1 204 ? 27.997 7.263 -52.734 1.00 92.44 204 GLY A C 1
ATOM 1622 O O . GLY A 1 204 ? 26.963 7.867 -53.006 1.00 92.44 204 GLY A O 1
ATOM 1623 N N . ALA A 1 205 ? 28.086 5.929 -52.771 1.00 88.50 205 ALA A N 1
ATOM 1624 C CA . ALA A 1 205 ? 26.967 5.051 -53.133 1.00 88.50 205 ALA A CA 1
ATOM 1625 C C . ALA A 1 205 ? 25.768 5.156 -52.167 1.00 88.50 205 ALA A C 1
ATOM 1627 O O . ALA A 1 205 ? 24.642 4.857 -52.556 1.00 88.50 205 ALA A O 1
ATOM 1628 N N . ASP A 1 206 ? 26.000 5.636 -50.942 1.00 91.69 206 ASP A N 1
ATOM 1629 C CA . ASP A 1 206 ? 24.972 5.827 -49.919 1.00 91.69 206 ASP A CA 1
ATOM 1630 C C . ASP A 1 206 ? 24.558 7.301 -49.748 1.00 91.69 206 ASP A C 1
ATOM 1632 O O . ASP A 1 206 ? 23.988 7.669 -48.723 1.00 91.69 206 ASP A O 1
ATOM 1636 N N . SER A 1 207 ? 24.805 8.178 -50.731 1.00 93.75 207 SER A N 1
ATOM 1637 C CA . SER A 1 207 ? 24.492 9.620 -50.631 1.00 93.75 207 SER A CA 1
ATOM 1638 C C . SER A 1 207 ? 23.025 9.937 -50.315 1.00 93.75 207 SER A C 1
ATOM 1640 O O . SER A 1 207 ? 22.714 11.018 -49.808 1.00 93.75 207 SER A O 1
ATOM 1642 N N . ASN A 1 208 ? 22.127 8.997 -50.617 1.00 93.62 208 ASN A N 1
ATOM 1643 C CA . ASN A 1 208 ? 20.689 9.090 -50.380 1.00 93.62 208 ASN A CA 1
ATOM 1644 C C . ASN A 1 208 ? 20.266 8.539 -49.014 1.00 93.62 208 ASN A C 1
ATOM 1646 O O . ASN A 1 208 ? 19.075 8.343 -48.807 1.00 93.62 208 ASN A O 1
ATOM 1650 N N . PHE A 1 209 ? 21.193 8.288 -48.089 1.00 95.44 209 PHE A N 1
ATOM 1651 C CA . PHE A 1 209 ? 20.878 7.771 -46.760 1.00 95.44 209 PHE A CA 1
ATOM 1652 C C . PHE A 1 209 ? 21.403 8.673 -45.645 1.00 95.44 209 PHE A C 1
ATOM 1654 O O . PHE A 1 209 ? 22.387 9.400 -45.803 1.00 95.44 209 PHE A O 1
ATOM 1661 N N . TYR A 1 210 ? 20.733 8.595 -44.506 1.00 96.00 210 TYR A N 1
ATOM 1662 C CA . TYR A 1 210 ? 21.207 9.065 -43.216 1.00 96.00 210 TYR A CA 1
ATOM 1663 C C . TYR A 1 210 ? 21.458 7.864 -42.306 1.00 96.00 210 TYR A C 1
ATOM 1665 O O . TYR A 1 210 ? 20.785 6.839 -42.420 1.00 96.00 210 TYR A O 1
ATOM 1673 N N . TYR A 1 211 ? 22.412 8.016 -41.394 1.00 97.50 211 TYR A N 1
ATOM 1674 C CA . TYR A 1 211 ? 22.754 7.018 -40.388 1.00 97.50 211 TYR A CA 1
ATOM 1675 C C . TYR A 1 211 ? 22.554 7.625 -39.005 1.00 97.50 211 TYR A C 1
ATOM 1677 O O . TYR A 1 211 ? 23.178 8.642 -38.709 1.00 97.50 211 TYR A O 1
ATOM 1685 N N . VAL A 1 212 ? 21.721 7.012 -38.163 1.00 97.12 212 VAL A N 1
ATOM 1686 C CA . VAL A 1 212 ? 21.649 7.333 -36.730 1.00 97.12 212 VAL A CA 1
ATOM 1687 C C . VAL A 1 212 ? 22.348 6.233 -35.958 1.00 97.12 212 VAL A C 1
ATOM 1689 O O . VAL A 1 212 ? 21.831 5.125 -35.877 1.00 97.12 212 VAL A O 1
ATOM 1692 N N . SER A 1 213 ? 23.513 6.525 -35.395 1.00 97.94 213 SER A N 1
ATOM 1693 C CA . SER A 1 213 ? 24.192 5.644 -34.452 1.00 97.94 213 SER A CA 1
ATOM 1694 C C . SER A 1 213 ? 23.820 6.043 -33.033 1.00 97.94 213 SER A C 1
ATOM 1696 O O . SER A 1 213 ? 23.946 7.205 -32.665 1.00 97.94 213 SER A O 1
ATOM 1698 N N . LEU A 1 214 ? 23.369 5.094 -32.225 1.00 97.00 214 LEU A N 1
ATOM 1699 C CA . LEU A 1 214 ? 22.849 5.350 -30.884 1.00 97.00 214 LEU A CA 1
ATOM 1700 C C . LEU A 1 214 ? 23.108 4.155 -29.962 1.00 97.00 214 LEU A C 1
ATOM 1702 O O . LEU A 1 214 ? 23.345 3.039 -30.425 1.00 97.00 214 LEU A O 1
ATOM 1706 N N . ILE A 1 215 ? 23.054 4.381 -28.651 1.00 95.25 215 ILE A N 1
ATOM 1707 C CA . ILE A 1 215 ? 23.139 3.331 -27.629 1.00 95.25 215 ILE A CA 1
ATOM 1708 C C . ILE A 1 215 ? 21.759 3.158 -26.996 1.00 95.25 215 ILE A C 1
ATOM 1710 O O . ILE A 1 215 ? 21.288 4.077 -26.330 1.00 95.25 215 ILE A O 1
ATOM 1714 N N . ILE A 1 216 ? 21.137 1.988 -27.160 1.00 91.38 216 ILE A N 1
ATOM 1715 C CA . ILE A 1 216 ? 19.909 1.565 -26.469 1.00 91.38 216 ILE A CA 1
ATOM 1716 C C . ILE A 1 216 ? 20.277 0.575 -25.366 1.00 91.38 216 ILE A C 1
ATOM 1718 O O . ILE A 1 216 ? 20.756 -0.516 -25.647 1.00 91.38 216 ILE A O 1
ATOM 1722 N N . ASN A 1 217 ? 19.998 0.917 -24.107 1.00 86.62 217 ASN A N 1
ATOM 1723 C CA . ASN A 1 217 ? 20.211 0.027 -22.954 1.00 86.62 217 ASN A CA 1
ATOM 1724 C C . ASN A 1 217 ? 21.642 -0.555 -22.879 1.00 86.62 217 ASN A C 1
ATOM 1726 O O . ASN A 1 217 ? 21.821 -1.713 -22.515 1.00 86.62 217 ASN A O 1
ATOM 1730 N N . ASN A 1 218 ? 22.647 0.274 -23.186 1.00 87.75 218 ASN A N 1
ATOM 1731 C CA . ASN A 1 218 ? 24.079 -0.056 -23.312 1.00 87.75 218 ASN A CA 1
ATOM 1732 C C . ASN A 1 218 ? 24.494 -0.854 -24.560 1.00 87.75 218 ASN A C 1
ATOM 1734 O O . ASN A 1 218 ? 25.694 -1.010 -24.780 1.00 87.75 218 ASN A O 1
ATOM 1738 N N . ASP A 1 219 ? 23.555 -1.271 -25.407 1.00 92.12 219 ASP A N 1
ATOM 1739 C CA . ASP A 1 219 ? 23.851 -1.896 -26.695 1.00 92.12 219 ASP A CA 1
ATOM 1740 C C . ASP A 1 219 ? 23.777 -0.861 -27.818 1.00 92.12 219 ASP A C 1
ATOM 1742 O O . ASP A 1 219 ? 22.865 -0.034 -27.872 1.00 92.12 219 ASP A O 1
ATOM 1746 N N . TRP A 1 220 ? 24.735 -0.883 -28.742 1.00 96.62 220 TRP A N 1
ATOM 1747 C CA . TRP A 1 220 ? 24.701 0.025 -29.884 1.00 96.62 220 TRP A CA 1
ATOM 1748 C C . TRP A 1 220 ? 23.720 -0.463 -30.958 1.00 96.62 220 TRP A C 1
ATOM 1750 O O . TRP A 1 220 ? 23.538 -1.664 -31.180 1.00 96.62 220 TRP A O 1
ATOM 1760 N N . LYS A 1 221 ? 23.128 0.494 -31.669 1.00 96.94 221 LYS A N 1
ATOM 1761 C CA . LYS A 1 221 ? 22.312 0.282 -32.864 1.00 96.94 221 LYS A CA 1
ATOM 1762 C C . LYS A 1 221 ? 22.598 1.397 -33.862 1.00 96.94 221 LYS A C 1
ATOM 1764 O O . LYS A 1 221 ? 22.724 2.553 -33.467 1.00 96.94 221 LYS A O 1
ATOM 1769 N N . VAL A 1 222 ? 22.696 1.060 -35.145 1.00 97.94 222 VAL A N 1
ATOM 1770 C CA . VAL A 1 222 ? 22.722 2.047 -36.228 1.00 97.94 222 VAL A CA 1
ATOM 1771 C C . VAL A 1 222 ? 21.496 1.859 -37.106 1.00 97.94 222 VAL A C 1
ATOM 1773 O O . VAL A 1 222 ? 21.247 0.759 -37.591 1.00 97.94 222 VAL A O 1
ATOM 1776 N N . ILE A 1 223 ? 20.733 2.927 -37.309 1.00 96.94 223 ILE A N 1
ATOM 1777 C CA . ILE A 1 223 ? 19.580 2.954 -38.210 1.00 96.94 223 ILE A CA 1
ATOM 1778 C C . ILE A 1 223 ? 20.001 3.675 -39.485 1.00 96.94 223 ILE A C 1
ATOM 1780 O O . ILE A 1 223 ? 20.444 4.822 -39.429 1.00 96.94 223 ILE A O 1
ATOM 1784 N N . LYS A 1 224 ? 19.861 3.012 -40.630 1.00 96.62 224 LYS A N 1
ATOM 1785 C CA . LYS A 1 224 ? 20.090 3.582 -41.958 1.00 96.62 224 LYS A CA 1
ATOM 1786 C C . LYS A 1 224 ? 18.738 3.860 -42.604 1.00 96.62 224 LYS A C 1
ATOM 1788 O O . LYS A 1 224 ? 18.036 2.911 -42.928 1.00 96.62 224 LYS A O 1
ATOM 1793 N N . TYR A 1 225 ? 18.392 5.125 -42.835 1.00 95.62 225 TYR A N 1
ATOM 1794 C CA . TYR A 1 225 ? 17.120 5.514 -43.462 1.00 95.62 225 TYR A CA 1
ATOM 1795 C C . TYR A 1 225 ? 17.342 6.331 -44.734 1.00 95.62 225 TYR A C 1
ATOM 1797 O O . TYR A 1 225 ? 18.290 7.115 -44.836 1.00 95.62 225 TYR A O 1
ATOM 1805 N N . ASN A 1 226 ? 16.496 6.118 -45.741 1.00 94.56 226 ASN A N 1
ATOM 1806 C CA . ASN A 1 226 ? 16.590 6.826 -47.015 1.00 94.56 226 ASN A CA 1
ATOM 1807 C C . ASN A 1 226 ? 16.097 8.280 -46.877 1.00 94.56 226 ASN A C 1
ATOM 1809 O O . ASN A 1 226 ? 15.057 8.549 -46.282 1.00 94.56 226 ASN A O 1
ATOM 1813 N N . LYS A 1 227 ? 16.829 9.229 -47.472 1.00 92.94 227 LYS A N 1
ATOM 1814 C CA . LYS A 1 227 ? 16.531 10.671 -47.460 1.00 92.94 227 LYS A CA 1
ATOM 1815 C C . LYS A 1 227 ? 15.193 11.014 -48.116 1.00 92.94 227 LYS A C 1
ATOM 1817 O O . LYS A 1 227 ? 14.594 12.029 -47.778 1.00 92.94 227 LYS A O 1
ATOM 1822 N N . SER A 1 228 ? 14.760 10.217 -49.090 1.00 91.81 228 SER A N 1
ATOM 1823 C CA . SER A 1 228 ? 13.554 10.462 -49.887 1.00 91.81 228 SER A CA 1
ATOM 1824 C C . SER A 1 228 ? 12.344 9.647 -49.432 1.00 91.81 228 SER A C 1
ATOM 1826 O O . SER A 1 228 ? 11.221 10.037 -49.740 1.00 91.81 228 SER A O 1
ATOM 1828 N N . ASP A 1 229 ? 12.554 8.552 -48.700 1.00 90.44 229 ASP A N 1
ATOM 1829 C CA . ASP A 1 229 ? 11.487 7.743 -48.107 1.00 90.44 229 ASP A CA 1
ATOM 1830 C C . ASP A 1 229 ? 11.944 7.174 -46.763 1.00 90.44 229 ASP A C 1
ATOM 1832 O O . ASP A 1 229 ? 12.684 6.193 -46.695 1.00 90.44 229 ASP A O 1
ATOM 1836 N N . VAL A 1 230 ? 11.482 7.794 -45.681 1.00 83.19 230 VAL A N 1
ATOM 1837 C CA . VAL A 1 230 ? 11.848 7.404 -44.314 1.00 83.19 230 VAL A CA 1
ATOM 1838 C C . VAL A 1 230 ? 11.343 6.012 -43.925 1.00 83.19 230 VAL A C 1
ATOM 1840 O O . VAL A 1 230 ? 11.849 5.456 -42.961 1.00 83.19 230 VAL A O 1
ATOM 1843 N N . ASN A 1 231 ? 10.392 5.428 -44.667 1.00 88.94 231 ASN A N 1
ATOM 1844 C CA . ASN A 1 231 ? 9.943 4.051 -44.427 1.00 88.94 231 ASN A CA 1
ATOM 1845 C C . ASN A 1 231 ? 10.928 3.013 -44.985 1.00 88.94 231 ASN A C 1
ATOM 1847 O O . ASN A 1 231 ? 10.808 1.825 -44.691 1.00 88.94 231 ASN A O 1
ATOM 1851 N N . VAL A 1 232 ? 11.892 3.445 -45.806 1.00 91.38 232 VAL A N 1
ATOM 1852 C CA . VAL A 1 232 ? 13.013 2.612 -46.243 1.00 91.38 232 VAL A CA 1
ATOM 1853 C C . VAL A 1 232 ? 14.116 2.735 -45.196 1.00 91.38 232 VAL A C 1
ATOM 1855 O O . VAL A 1 232 ? 15.059 3.518 -45.350 1.00 91.38 232 VAL A O 1
ATOM 1858 N N . GLU A 1 233 ? 13.964 1.963 -44.121 1.00 93.19 233 GLU A N 1
ATOM 1859 C CA . GLU A 1 233 ? 14.926 1.837 -43.028 1.00 93.19 233 GLU A CA 1
ATOM 1860 C C . GLU A 1 233 ? 15.524 0.427 -42.957 1.00 93.19 233 GLU A C 1
ATOM 1862 O O . GLU A 1 233 ? 14.873 -0.561 -43.292 1.00 93.19 233 GLU A O 1
ATOM 1867 N N . LEU A 1 234 ? 16.786 0.348 -42.543 1.00 95.44 234 LEU A N 1
ATOM 1868 C CA . LEU A 1 234 ? 17.474 -0.894 -42.208 1.00 95.44 234 LEU A CA 1
ATOM 1869 C C . LEU A 1 234 ? 18.280 -0.697 -40.929 1.00 95.44 234 LEU A C 1
ATOM 1871 O O . LEU A 1 234 ? 18.714 0.417 -40.617 1.00 95.44 234 LEU A O 1
ATOM 1875 N N . GLU A 1 235 ? 18.548 -1.786 -40.219 1.00 96.38 235 GLU A N 1
ATOM 1876 C CA . GLU A 1 235 ? 19.204 -1.732 -38.919 1.00 96.38 235 GLU A CA 1
ATOM 1877 C C . GLU A 1 235 ? 20.520 -2.512 -38.902 1.00 96.38 235 GLU A C 1
ATOM 1879 O O . GLU A 1 235 ? 20.682 -3.575 -39.499 1.00 96.38 235 GLU A O 1
ATOM 1884 N N . ALA A 1 236 ? 21.488 -1.979 -38.167 1.00 97.56 236 ALA A N 1
ATOM 1885 C CA . ALA A 1 236 ? 22.700 -2.672 -37.778 1.00 97.56 236 ALA A CA 1
ATOM 1886 C C . ALA A 1 236 ? 22.759 -2.737 -36.250 1.00 97.56 236 ALA A C 1
ATOM 1888 O 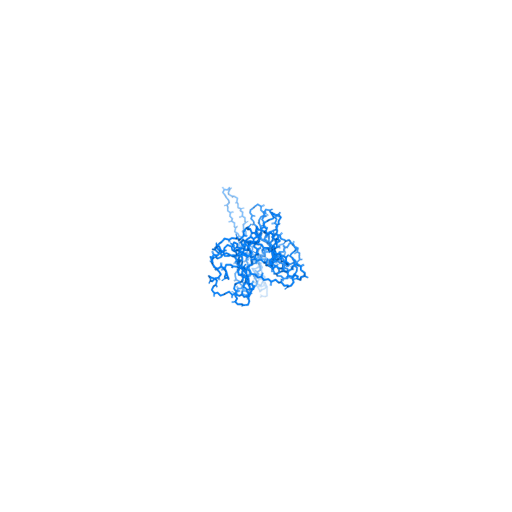O . ALA A 1 236 ? 22.543 -1.743 -35.557 1.00 97.56 236 ALA A O 1
ATOM 1889 N N . THR A 1 237 ? 23.045 -3.920 -35.722 1.00 96.50 237 THR A N 1
ATOM 1890 C CA . THR A 1 237 ? 23.186 -4.210 -34.291 1.00 96.50 237 THR A CA 1
ATOM 1891 C C . THR A 1 237 ? 24.370 -5.151 -34.077 1.00 96.50 237 THR A C 1
ATOM 1893 O O . THR A 1 237 ? 24.943 -5.695 -35.023 1.00 96.50 237 THR A O 1
ATOM 1896 N N . ILE A 1 238 ? 24.714 -5.435 -32.822 1.00 94.12 238 ILE A N 1
ATOM 1897 C CA . ILE A 1 238 ? 25.738 -6.444 -32.519 1.00 94.12 238 ILE A CA 1
ATOM 1898 C C . ILE A 1 238 ? 25.376 -7.844 -33.052 1.00 94.12 238 ILE A C 1
ATOM 1900 O O . ILE A 1 238 ? 26.261 -8.646 -33.336 1.00 94.12 238 ILE A O 1
ATOM 1904 N N . SER A 1 239 ? 24.084 -8.142 -33.239 1.00 94.25 239 SER A N 1
ATOM 1905 C CA . SER A 1 239 ? 23.628 -9.461 -33.695 1.00 94.25 239 SER A CA 1
ATOM 1906 C C . SER A 1 239 ? 23.990 -9.762 -35.155 1.00 94.25 239 SER A C 1
ATOM 1908 O O . SER A 1 239 ? 24.366 -10.891 -35.466 1.00 94.25 239 SER A O 1
ATOM 1910 N N . ASN A 1 240 ? 23.927 -8.760 -36.039 1.00 96.00 240 ASN A N 1
ATOM 1911 C CA . ASN A 1 240 ? 24.281 -8.883 -37.458 1.00 96.00 240 ASN A CA 1
ATOM 1912 C C . ASN A 1 240 ? 25.693 -8.348 -37.773 1.00 96.00 240 ASN A C 1
ATOM 1914 O O . ASN A 1 240 ? 26.189 -8.553 -38.877 1.00 96.00 240 ASN A O 1
ATOM 1918 N N . ASN A 1 241 ? 26.369 -7.728 -36.799 1.00 97.00 241 ASN A N 1
ATOM 1919 C CA . ASN A 1 241 ? 27.744 -7.233 -36.901 1.00 97.00 241 ASN A CA 1
ATOM 1920 C C . ASN A 1 241 ? 28.583 -7.659 -35.682 1.00 97.00 241 ASN A C 1
ATOM 1922 O O . ASN A 1 241 ? 29.132 -6.820 -34.974 1.00 97.00 241 ASN A O 1
ATOM 1926 N N . ALA A 1 242 ? 28.711 -8.965 -35.431 1.00 93.88 242 ALA A N 1
ATOM 1927 C CA . ALA A 1 242 ? 29.336 -9.500 -34.210 1.00 93.88 242 ALA A CA 1
ATOM 1928 C C . ALA A 1 242 ? 30.7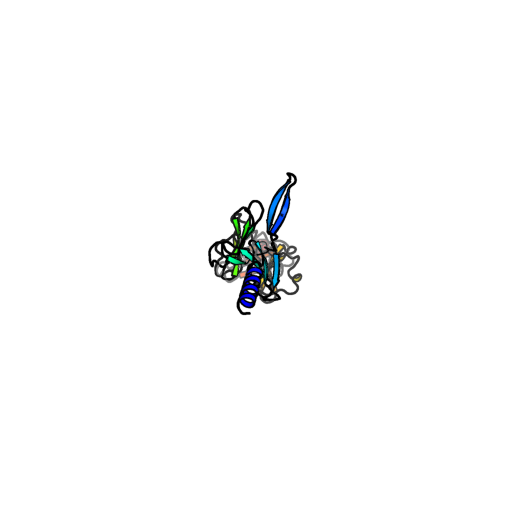93 -9.048 -33.953 1.00 93.88 242 ALA A C 1
ATOM 1930 O O . ALA A 1 242 ? 31.253 -9.087 -32.814 1.00 93.88 242 ALA A O 1
ATOM 1931 N N . GLY A 1 243 ? 31.526 -8.623 -34.991 1.00 93.50 243 GLY A N 1
ATOM 1932 C CA . GLY A 1 243 ? 32.880 -8.069 -34.857 1.00 93.50 243 GLY A CA 1
ATOM 1933 C C . GLY A 1 243 ? 32.926 -6.618 -34.359 1.00 93.50 243 GLY A C 1
ATOM 1934 O O . GLY A 1 243 ? 33.974 -6.163 -33.908 1.00 93.50 243 GLY A O 1
ATOM 1935 N N . GLN A 1 244 ? 31.804 -5.898 -34.412 1.00 95.81 244 GLN A N 1
ATOM 1936 C CA . GLN A 1 244 ? 31.679 -4.524 -33.940 1.00 95.81 244 GLN A CA 1
ATOM 1937 C C . GLN A 1 244 ? 31.179 -4.533 -32.488 1.00 95.81 244 GLN A C 1
ATOM 1939 O O . GLN A 1 244 ? 29.981 -4.590 -32.213 1.00 95.81 244 GLN A O 1
ATOM 1944 N N . THR A 1 245 ? 32.109 -4.486 -31.534 1.00 94.00 245 THR A N 1
ATOM 1945 C CA . THR A 1 245 ? 31.795 -4.561 -30.093 1.00 94.00 245 THR A CA 1
ATOM 1946 C C . THR A 1 245 ? 31.509 -3.205 -29.448 1.00 94.00 245 THR A C 1
ATOM 1948 O O . THR A 1 245 ? 31.066 -3.157 -28.305 1.00 94.00 245 THR A O 1
ATOM 1951 N N . SER A 1 246 ? 31.773 -2.108 -30.159 1.00 95.50 246 SER A N 1
ATOM 1952 C CA . SER A 1 246 ? 31.593 -0.731 -29.683 1.00 95.50 246 SER A CA 1
ATOM 1953 C C . SER A 1 246 ? 30.663 0.034 -30.616 1.00 95.50 246 SER A C 1
ATOM 1955 O O . SER A 1 246 ? 30.577 -0.291 -31.798 1.00 95.50 246 SER A O 1
ATOM 1957 N N . GLN A 1 247 ? 30.008 1.081 -30.116 1.00 97.69 247 GLN A N 1
ATOM 1958 C CA . GLN A 1 247 ? 29.200 1.954 -30.963 1.00 97.69 247 GLN A CA 1
ATOM 1959 C C . GLN A 1 247 ? 30.041 2.525 -32.125 1.00 97.69 247 GLN A C 1
ATOM 1961 O O . GLN A 1 247 ? 31.115 3.072 -31.875 1.00 97.69 247 GLN A O 1
ATOM 1966 N N . PRO A 1 248 ? 29.561 2.445 -33.376 1.00 97.88 248 PRO A N 1
ATOM 1967 C CA . PRO A 1 248 ? 30.122 3.194 -34.499 1.00 97.88 248 PRO A CA 1
ATOM 1968 C C . PRO A 1 248 ? 30.010 4.703 -34.251 1.00 97.88 248 PRO A C 1
ATOM 1970 O O . PRO A 1 248 ? 28.910 5.220 -34.058 1.00 97.88 248 PRO A O 1
ATOM 1973 N N . THR A 1 249 ? 31.129 5.424 -34.245 1.00 97.50 249 THR A N 1
ATOM 1974 C CA . THR A 1 249 ? 31.174 6.867 -33.918 1.00 97.50 249 THR A CA 1
ATOM 1975 C C . THR A 1 249 ? 31.581 7.747 -35.092 1.00 97.50 249 THR A C 1
ATOM 1977 O O . THR A 1 249 ? 31.647 8.969 -34.971 1.00 97.50 249 THR A O 1
ATOM 1980 N N . THR A 1 250 ? 31.816 7.140 -36.251 1.00 97.62 250 THR A N 1
ATOM 1981 C CA . THR A 1 250 ? 32.143 7.833 -37.494 1.00 97.62 250 THR A CA 1
ATOM 1982 C C . THR A 1 250 ? 31.264 7.344 -38.641 1.00 97.62 250 THR A C 1
ATOM 1984 O O . THR A 1 250 ? 30.758 6.219 -38.629 1.00 97.62 250 THR A O 1
ATOM 1987 N N . LEU A 1 251 ? 31.126 8.174 -39.680 1.00 96.88 251 LEU A N 1
ATOM 1988 C CA . LEU A 1 251 ? 30.414 7.800 -40.904 1.00 96.88 251 LEU A CA 1
ATOM 1989 C C . LEU A 1 251 ? 31.016 6.542 -41.550 1.00 96.88 251 LEU A C 1
ATOM 1991 O O . LEU A 1 251 ? 30.271 5.655 -41.952 1.00 96.88 251 LEU A O 1
ATOM 1995 N N . THR A 1 252 ? 32.347 6.445 -41.616 1.00 96.75 252 THR A N 1
ATOM 1996 C CA . THR A 1 252 ? 33.043 5.297 -42.220 1.00 96.75 252 THR A CA 1
ATOM 1997 C C . THR A 1 252 ? 32.692 3.992 -41.516 1.00 96.75 252 THR A C 1
ATOM 1999 O O . THR A 1 252 ? 32.400 3.000 -42.179 1.00 96.75 252 THR A O 1
ATOM 2002 N N . GLU A 1 253 ? 32.679 3.991 -40.181 1.00 97.25 253 GLU A N 1
ATOM 2003 C CA . GLU A 1 253 ? 32.272 2.819 -39.402 1.00 97.25 253 GLU A CA 1
ATOM 2004 C C . GLU A 1 253 ? 30.804 2.479 -39.656 1.00 97.25 253 GLU A C 1
ATOM 2006 O O . GLU A 1 253 ? 30.489 1.315 -39.868 1.00 97.25 253 GLU A O 1
ATOM 2011 N N . CYS A 1 254 ? 29.917 3.481 -39.710 1.00 97.12 254 CYS A N 1
ATOM 2012 C CA . CYS A 1 254 ? 28.500 3.261 -40.003 1.00 97.12 254 CYS A CA 1
ATOM 2013 C C . CYS A 1 254 ? 28.291 2.653 -41.400 1.00 97.12 254 CYS A C 1
ATOM 2015 O O . CYS A 1 254 ? 27.506 1.720 -41.553 1.00 97.12 254 CYS A O 1
ATOM 2017 N N . GLN A 1 255 ? 28.995 3.133 -42.426 1.00 95.88 255 GLN A N 1
ATOM 2018 C CA . GLN A 1 255 ? 28.870 2.614 -43.794 1.00 95.88 255 GLN A CA 1
ATOM 2019 C C . GLN A 1 255 ? 29.452 1.202 -43.964 1.00 95.88 255 GLN A C 1
ATOM 2021 O O . GLN A 1 255 ? 29.030 0.484 -44.866 1.00 95.88 255 GLN A O 1
ATOM 2026 N N . ALA A 1 256 ? 30.392 0.792 -43.108 1.00 95.94 256 ALA A N 1
ATOM 2027 C CA . ALA A 1 256 ? 31.021 -0.528 -43.167 1.00 95.94 256 ALA A CA 1
ATOM 2028 C C . ALA A 1 256 ? 30.162 -1.661 -42.571 1.00 95.94 256 ALA A C 1
ATOM 2030 O O . ALA A 1 256 ? 30.520 -2.832 -42.711 1.00 95.94 256 ALA A O 1
ATOM 2031 N N . LEU A 1 257 ? 29.053 -1.334 -41.897 1.00 97.31 257 LEU A N 1
ATOM 2032 C CA . LEU A 1 257 ? 28.183 -2.324 -41.264 1.00 97.31 257 LEU A CA 1
ATOM 2033 C C . LEU A 1 257 ? 27.339 -3.090 -42.285 1.00 97.31 257 LEU A C 1
ATOM 2035 O O . LEU A 1 257 ? 26.965 -2.592 -43.347 1.00 97.31 257 LEU A O 1
ATOM 2039 N N . THR A 1 258 ? 26.963 -4.301 -41.894 1.00 97.00 258 THR A N 1
ATOM 2040 C CA . THR A 1 258 ? 25.900 -5.073 -42.531 1.00 97.00 258 THR A CA 1
ATOM 2041 C C . THR A 1 258 ? 24.553 -4.625 -41.972 1.00 97.00 258 THR A C 1
ATOM 2043 O O . THR A 1 258 ? 24.375 -4.571 -40.757 1.00 97.00 258 THR A O 1
ATOM 2046 N N . TYR A 1 259 ? 23.612 -4.318 -42.861 1.00 96.06 259 TYR A N 1
ATOM 2047 C CA . TYR A 1 259 ? 22.265 -3.860 -42.522 1.00 96.06 259 TYR A CA 1
ATOM 2048 C C . TYR A 1 259 ? 21.231 -4.907 -42.941 1.00 96.06 259 TYR A C 1
ATOM 2050 O O . TYR A 1 259 ? 21.378 -5.509 -44.009 1.00 96.06 259 TYR A O 1
ATOM 2058 N N . ASN A 1 260 ? 20.204 -5.119 -42.118 1.00 90.81 260 ASN A N 1
ATOM 2059 C CA . ASN A 1 260 ? 19.073 -6.002 -42.410 1.00 90.81 260 ASN A CA 1
ATOM 2060 C C . ASN A 1 260 ? 17.729 -5.404 -41.993 1.00 90.81 260 ASN A C 1
ATOM 2062 O O . ASN A 1 260 ? 17.726 -4.337 -41.337 1.00 90.81 260 ASN A O 1
#

pLDDT: mean 91.03, std 8.73, range [51.22, 98.0]

Organism: NCBI:txid1774273

Radius of gyration: 41.83 Å; chains: 1; bounding box: 95×35×124 Å

InterPro domains:
  IPR059888 Phage tail-like, trimerisation region [PF26696] (129-195)